Protein AF-A0A938EYF3-F1 (afdb_monomer_lite)

Sequence (331 aa):
MNNIKTIDIKGLEHSEKEQIIFPAIENLKTGDILKISVEFNPVPLTYLLKAKEEFEISYEKEGPPEWILTVKKIKNKEDNKENLKQFLTEFKSGEVSTETKEKTKKIFETLDANSLGMIEQELIREGISHEDIKKSLCDIHLEALKDSLVSKRIEVQAPHPINTFMEEHIVILDSLKRLKSILEKLKDKKNFESLDQDIEELKDIAHHLVEAESHHQREEEALFTRLEGHNITEPIAVMKSDHIDFRSRKQELYKLIHNWQNIEFENFKRKVLEIGGYLVKELENHIFKEDNILYQIALQVLDEKEWEEVKKDCDKIGYCCFTPVDQKTRV

Radius of gyration: 28.18 Å; chains: 1; bounding box: 49×52×94 Å

Foldseek 3Di:
DAAEAEDECEPHDPVVCCVPPPVVLVPHDARHKYKYKYQDDCVVVVVVLVVQVQWDWDWPDDDNRITIIITHGHDDLVVLLVLVVVQLVCVVVVHGDPVSLVSNLVSLVPDDPVSVVVSLVVVVVVPDDPVSCLVRVVVSNLVSCLVVLVVPDDDDDPPFPLNQLVVLVVVLLVLLVLLVVLLVVLVPDDDPVVCPCVLVSLLVSLVQLLLCLLSVVLCLVQVLVVCVVVVVPVVSVVLVVLSVVSNVLSVVSNCLSVCVVVDDSVRSSVSSSVSSVCCSPSVVVSSSCCNRPVVRVSVVRDDPVSSVRSVVSSVVSDDGPDHGPVVVPPD

Structure (mmCIF, N/CA/C/O backbone):
data_AF-A0A938EYF3-F1
#
_entry.id   AF-A0A938EYF3-F1
#
loop_
_atom_site.group_PDB
_atom_site.id
_atom_site.type_symbol
_atom_site.label_atom_id
_atom_site.label_alt_id
_atom_site.label_comp_id
_atom_site.label_asym_id
_atom_site.label_entity_id
_atom_site.label_seq_id
_atom_site.pdbx_PDB_ins_code
_atom_site.Cartn_x
_atom_site.Cartn_y
_atom_site.Cartn_z
_atom_site.occupancy
_atom_site.B_iso_or_equiv
_atom_site.auth_seq_id
_atom_site.auth_comp_id
_atom_site.auth_asym_id
_atom_site.auth_atom_id
_atom_site.pdbx_PDB_model_num
ATOM 1 N N . MET A 1 1 ? 4.563 -2.398 34.864 1.00 43.41 1 MET A N 1
ATOM 2 C CA . MET A 1 1 ? 3.840 -2.737 36.108 1.00 43.41 1 MET A CA 1
ATOM 3 C C . MET A 1 1 ? 3.490 -1.423 36.775 1.00 43.41 1 MET A C 1
ATOM 5 O O . MET A 1 1 ? 4.414 -0.708 37.137 1.00 43.41 1 MET A O 1
ATOM 9 N N . ASN A 1 2 ? 2.208 -1.063 36.840 1.00 56.25 2 ASN A N 1
ATOM 10 C CA . ASN A 1 2 ? 1.781 0.189 37.472 1.00 56.25 2 ASN A CA 1
ATOM 11 C C . ASN A 1 2 ? 2.013 0.071 38.977 1.00 56.25 2 ASN A C 1
ATOM 13 O O . ASN A 1 2 ? 1.509 -0.870 39.595 1.00 56.25 2 ASN A O 1
ATOM 17 N N . ASN A 1 3 ? 2.806 0.973 39.551 1.00 79.94 3 ASN A N 1
ATOM 18 C CA . ASN A 1 3 ? 3.096 0.927 40.973 1.00 79.94 3 ASN A CA 1
ATOM 19 C C . ASN A 1 3 ? 1.928 1.566 41.732 1.00 79.94 3 ASN A C 1
ATOM 21 O O . ASN A 1 3 ? 1.552 2.704 41.451 1.00 79.94 3 ASN A O 1
ATOM 25 N N . ILE A 1 4 ? 1.334 0.826 42.669 1.00 85.69 4 ILE A N 1
ATOM 26 C CA . ILE A 1 4 ? 0.266 1.342 43.528 1.00 85.69 4 ILE A CA 1
ATOM 27 C C . ILE A 1 4 ? 0.893 1.668 44.875 1.00 85.69 4 ILE A C 1
ATOM 29 O O . ILE A 1 4 ? 1.337 0.775 45.596 1.00 85.69 4 ILE A O 1
ATOM 33 N N . LYS A 1 5 ? 0.921 2.952 45.215 1.00 90.62 5 LYS A N 1
ATOM 34 C CA . LYS A 1 5 ? 1.375 3.437 46.515 1.00 90.62 5 LYS A CA 1
ATOM 35 C C . LYS A 1 5 ? 0.167 3.913 47.307 1.00 90.62 5 LYS A C 1
ATOM 37 O O . LYS A 1 5 ? -0.670 4.633 46.776 1.00 90.62 5 LYS A O 1
ATOM 42 N N . THR A 1 6 ? 0.099 3.552 48.580 1.00 90.62 6 THR A N 1
ATOM 43 C CA . THR A 1 6 ? -0.945 4.035 49.489 1.00 90.62 6 THR A CA 1
ATOM 44 C C . THR A 1 6 ? -0.299 4.861 50.587 1.00 90.62 6 THR A C 1
ATOM 46 O O . THR A 1 6 ? 0.691 4.431 51.177 1.00 90.62 6 THR A O 1
ATOM 49 N N . ILE A 1 7 ? -0.851 6.041 50.853 1.00 91.56 7 ILE A N 1
ATOM 50 C CA . ILE A 1 7 ? -0.495 6.880 51.994 1.00 91.56 7 ILE A CA 1
ATOM 51 C C . ILE A 1 7 ? -1.737 7.092 52.858 1.00 91.56 7 ILE A C 1
ATOM 53 O O . ILE A 1 7 ? -2.817 7.393 52.349 1.00 91.56 7 ILE A O 1
ATOM 57 N N . ASP A 1 8 ? -1.579 6.908 54.165 1.00 90.56 8 ASP A N 1
ATOM 58 C CA . ASP A 1 8 ? -2.601 7.226 55.157 1.00 90.56 8 ASP A CA 1
ATOM 59 C C . ASP A 1 8 ? -2.118 8.409 55.988 1.00 90.56 8 ASP A C 1
ATOM 61 O O . ASP A 1 8 ? -1.032 8.365 56.562 1.00 90.56 8 ASP A O 1
ATOM 65 N N . ILE A 1 9 ? -2.901 9.482 55.988 1.00 88.31 9 ILE A N 1
ATOM 66 C CA . ILE A 1 9 ? -2.543 10.754 56.624 1.00 88.31 9 ILE A CA 1
ATOM 67 C C . ILE A 1 9 ? -3.614 11.223 57.618 1.00 88.31 9 ILE A C 1
ATOM 69 O O . ILE A 1 9 ? -3.675 12.404 57.972 1.00 88.31 9 ILE A O 1
ATOM 73 N N . LYS A 1 10 ? -4.490 10.310 58.054 1.00 87.50 10 LYS A N 1
ATOM 74 C CA . LYS A 1 10 ? -5.461 10.560 59.127 1.00 87.50 10 LYS A CA 1
ATOM 75 C C . LYS A 1 10 ? -4.736 10.890 60.438 1.00 87.50 10 LYS A C 1
ATOM 77 O O . LYS A 1 10 ? -3.714 10.286 60.751 1.00 87.50 10 LYS A O 1
ATOM 82 N N . GLY A 1 11 ? -5.253 11.855 61.196 1.00 83.12 11 GLY A N 1
ATOM 83 C CA . GLY A 1 11 ? -4.703 12.283 62.484 1.00 83.12 11 GLY A CA 1
ATOM 84 C C . GLY A 1 11 ? -3.446 13.159 62.423 1.00 83.12 11 GLY A C 1
ATOM 85 O O . GLY A 1 11 ? -2.967 13.564 63.476 1.00 83.12 11 GLY A O 1
ATOM 86 N N . LEU A 1 12 ? -2.914 13.460 61.232 1.00 87.12 12 LEU A N 1
ATOM 87 C CA . LEU A 1 12 ? -1.744 14.335 61.067 1.00 87.12 12 LEU A CA 1
ATOM 88 C C . LEU A 1 12 ? -2.126 15.823 61.040 1.00 87.12 12 LEU A C 1
ATOM 90 O O . LEU A 1 12 ? -3.220 16.190 60.589 1.00 87.12 12 LEU A O 1
ATOM 94 N N . GLU A 1 13 ? -1.203 16.694 61.444 1.00 83.00 13 GLU A N 1
ATOM 95 C CA . GLU A 1 13 ? -1.367 18.142 61.304 1.00 83.00 13 GLU A CA 1
ATOM 96 C C . GLU A 1 13 ? -1.294 18.573 59.831 1.00 83.00 13 GLU A C 1
ATOM 98 O O . GLU A 1 13 ? -0.738 17.884 58.971 1.00 83.00 13 GLU A O 1
ATOM 103 N N . HIS A 1 14 ? -1.859 19.738 59.507 1.00 73.31 14 HIS A N 1
ATOM 104 C CA . HIS A 1 14 ? -1.953 20.203 58.117 1.00 73.31 14 HIS A CA 1
ATOM 105 C C . HIS A 1 14 ? -0.584 20.297 57.416 1.00 73.31 14 HIS A C 1
ATOM 107 O O . HIS A 1 14 ? -0.437 19.815 56.295 1.00 73.31 14 HIS A O 1
ATOM 113 N N . SER A 1 15 ? 0.436 20.828 58.095 1.00 75.06 15 SER A N 1
ATOM 114 C CA . SER A 1 15 ? 1.795 20.937 57.547 1.00 75.06 15 SER A CA 1
ATOM 115 C C . SER A 1 15 ? 2.457 19.578 57.299 1.00 75.06 15 SER A C 1
ATOM 117 O O . SER A 1 15 ? 3.229 19.429 56.357 1.00 75.06 15 SER A O 1
ATOM 119 N N . GLU A 1 16 ? 2.156 18.576 58.126 1.00 82.75 16 GLU A N 1
ATOM 120 C CA . GLU A 1 16 ? 2.688 17.216 57.973 1.00 82.75 16 GLU A CA 1
ATOM 121 C C . GLU A 1 16 ? 2.021 16.505 56.791 1.00 82.75 16 GLU A C 1
ATOM 123 O O . GLU A 1 16 ? 2.682 15.812 56.018 1.00 82.75 16 GLU A O 1
ATOM 128 N N . LYS A 1 17 ? 0.715 16.739 56.599 1.00 81.62 17 LYS A N 1
ATOM 129 C CA . LYS A 1 17 ? -0.048 16.238 55.448 1.00 81.62 17 LYS A CA 1
ATOM 130 C C . LYS A 1 17 ? 0.569 16.725 54.134 1.00 81.62 17 LYS A C 1
ATOM 132 O O . LYS A 1 17 ? 0.818 15.912 53.247 1.00 81.62 17 LYS A O 1
ATOM 137 N N . GLU A 1 18 ? 0.878 18.015 54.011 1.00 77.88 18 GLU A N 1
ATOM 138 C CA . GLU A 1 18 ? 1.488 18.580 52.796 1.00 77.88 18 GLU A CA 1
ATOM 139 C C . GLU A 1 18 ? 2.875 17.995 52.494 1.00 77.88 18 GLU A C 1
ATOM 141 O O . GLU A 1 18 ? 3.151 17.621 51.351 1.00 77.88 18 GLU A O 1
ATOM 146 N N . GLN A 1 19 ? 3.718 17.841 53.522 1.00 84.50 19 GLN A N 1
ATOM 147 C CA . GLN A 1 19 ? 5.065 17.266 53.399 1.00 84.50 19 GLN A CA 1
ATOM 148 C C . GLN A 1 19 ? 5.063 15.795 52.962 1.00 84.50 19 GLN A C 1
ATOM 150 O O . GLN A 1 19 ? 6.074 15.300 52.469 1.00 84.50 19 GLN A O 1
ATOM 155 N N . ILE A 1 20 ? 3.940 15.093 53.120 1.00 87.69 20 ILE A N 1
ATOM 156 C CA . ILE A 1 20 ? 3.783 13.705 52.678 1.00 87.69 20 ILE A CA 1
ATOM 157 C C . ILE A 1 20 ? 3.114 13.647 51.302 1.00 87.69 20 ILE A C 1
ATOM 159 O O . ILE A 1 20 ? 3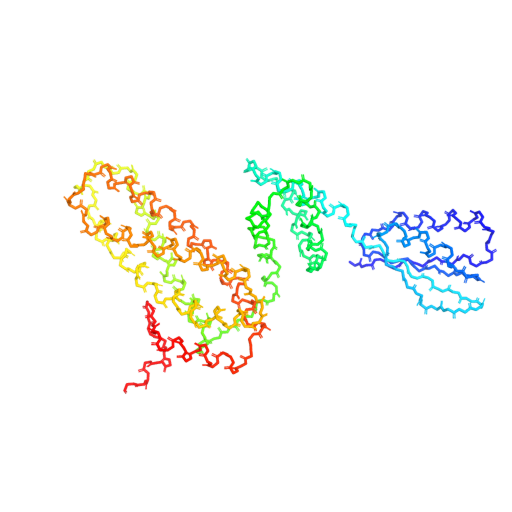.583 12.922 50.422 1.00 87.69 20 ILE A O 1
ATOM 163 N N . ILE A 1 21 ? 2.027 14.400 51.100 1.00 84.94 21 ILE A N 1
ATOM 164 C CA . ILE A 1 21 ? 1.212 14.343 49.879 1.00 84.94 21 ILE A CA 1
ATOM 165 C C . ILE A 1 21 ? 1.999 14.837 48.665 1.00 84.94 21 ILE A C 1
ATOM 167 O O . ILE A 1 21 ? 2.088 14.115 47.672 1.00 84.94 21 ILE A O 1
ATOM 171 N N . PHE A 1 22 ? 2.571 16.044 48.716 1.00 86.44 22 PHE A N 1
ATOM 172 C CA . PHE A 1 22 ? 3.161 16.656 47.522 1.00 86.44 22 PHE A CA 1
ATOM 173 C C . PHE A 1 22 ? 4.390 15.900 47.015 1.00 86.44 22 PHE A C 1
ATOM 175 O O . PHE A 1 22 ? 4.394 15.540 45.836 1.00 86.44 22 PHE A O 1
ATOM 182 N N . PRO A 1 23 ? 5.359 15.509 47.866 1.00 89.12 23 PRO A N 1
ATOM 183 C CA . PRO A 1 23 ? 6.474 14.692 47.403 1.00 89.12 23 PRO A CA 1
ATOM 184 C C . PRO A 1 23 ? 6.023 13.321 46.893 1.00 89.12 23 PRO A C 1
ATOM 186 O O . PRO A 1 23 ? 6.621 12.779 45.964 1.00 89.12 23 PRO A O 1
ATOM 189 N N . ALA A 1 24 ? 4.972 12.727 47.472 1.00 88.38 24 ALA A N 1
ATOM 190 C CA . ALA A 1 24 ? 4.440 11.459 46.978 1.00 88.38 24 ALA A CA 1
ATOM 191 C C . ALA A 1 24 ? 3.839 11.592 45.573 1.00 88.38 24 ALA A C 1
ATOM 193 O O . ALA A 1 24 ? 4.008 10.669 44.782 1.00 88.38 24 ALA A O 1
ATOM 194 N N . ILE A 1 25 ? 3.188 12.718 45.267 1.00 86.75 25 ILE A N 1
ATOM 195 C CA . ILE A 1 25 ? 2.619 13.029 43.949 1.00 86.75 25 ILE A CA 1
ATOM 196 C C . ILE A 1 25 ? 3.717 13.360 42.931 1.00 86.75 25 ILE A C 1
ATOM 198 O O . ILE A 1 25 ? 3.696 12.841 41.816 1.00 86.75 25 ILE A O 1
ATOM 202 N N . GLU A 1 26 ? 4.700 14.181 43.305 1.00 84.56 26 GLU A N 1
ATOM 203 C CA . GLU A 1 26 ? 5.807 14.585 42.424 1.00 84.56 26 GLU A CA 1
ATOM 204 C C . GLU A 1 26 ? 6.651 13.391 41.969 1.00 84.56 26 GLU A C 1
ATOM 206 O O . GLU A 1 26 ? 7.061 13.317 40.810 1.00 84.56 26 GLU A O 1
ATOM 211 N N . ASN A 1 27 ? 6.842 12.410 42.855 1.00 85.81 27 ASN A N 1
ATOM 212 C CA . ASN A 1 27 ? 7.606 11.198 42.567 1.00 85.81 27 ASN A CA 1
ATOM 213 C C . ASN A 1 27 ? 6.839 10.142 41.753 1.00 85.81 27 ASN A C 1
ATOM 215 O O . ASN A 1 27 ? 7.418 9.098 41.435 1.00 85.81 27 ASN A O 1
ATOM 219 N N . LEU A 1 28 ? 5.563 10.368 41.418 1.00 85.12 28 LEU A N 1
ATOM 220 C CA . LEU A 1 28 ? 4.825 9.453 40.549 1.00 85.12 28 LEU A CA 1
ATOM 221 C C . LEU A 1 28 ? 5.414 9.472 39.138 1.00 85.12 28 LEU A C 1
ATOM 223 O O . LEU A 1 28 ? 5.667 10.533 38.554 1.00 85.12 28 LEU A O 1
ATOM 227 N N . LYS A 1 29 ? 5.578 8.283 38.561 1.00 83.31 29 LYS A N 1
ATOM 228 C CA . LYS A 1 29 ? 5.838 8.094 37.132 1.00 83.31 29 LYS A CA 1
ATOM 229 C C . LYS A 1 29 ? 4.513 7.924 36.392 1.00 83.31 29 LYS A C 1
ATOM 231 O O . LYS A 1 29 ? 3.489 7.609 36.992 1.00 83.31 29 LYS A O 1
ATOM 236 N N . THR A 1 30 ? 4.511 8.139 35.080 1.00 80.50 30 THR A N 1
ATOM 237 C CA . THR A 1 30 ? 3.316 7.920 34.251 1.00 80.50 30 THR A CA 1
ATOM 238 C C . THR A 1 30 ? 2.782 6.498 34.437 1.00 80.50 30 THR A C 1
ATOM 240 O O . THR A 1 30 ? 3.528 5.531 34.291 1.00 80.50 30 THR A O 1
ATOM 243 N N . GLY A 1 31 ? 1.490 6.377 34.744 1.00 78.50 31 GLY A N 1
ATOM 244 C CA . GLY A 1 31 ? 0.828 5.107 35.040 1.00 78.50 31 GLY A CA 1
ATOM 245 C C . GLY A 1 31 ? 0.863 4.688 36.514 1.00 78.50 31 GLY A C 1
ATOM 246 O O . GLY A 1 31 ? 0.109 3.784 36.880 1.00 78.50 31 GLY A O 1
ATOM 247 N N . ASP A 1 32 ? 1.665 5.341 37.365 1.00 89.50 32 ASP A N 1
ATOM 248 C CA . ASP A 1 32 ? 1.636 5.104 38.810 1.00 89.50 32 ASP A CA 1
ATOM 249 C C . ASP A 1 32 ? 0.338 5.635 39.424 1.00 89.50 32 ASP A C 1
ATOM 251 O O . ASP A 1 32 ? -0.243 6.631 38.978 1.00 89.50 32 ASP A O 1
ATOM 255 N N . ILE A 1 33 ? -0.099 4.951 40.479 1.00 90.25 33 ILE A N 1
ATOM 256 C CA . ILE A 1 33 ? -1.322 5.258 41.209 1.00 90.25 33 ILE A CA 1
ATOM 257 C C . ILE A 1 33 ? -0.956 5.540 42.664 1.00 90.25 33 ILE A C 1
ATOM 259 O O . ILE A 1 33 ? -0.367 4.697 43.341 1.00 90.25 33 ILE A O 1
ATOM 263 N N . LEU A 1 34 ? -1.355 6.706 43.161 1.00 93.62 34 LEU A N 1
ATOM 264 C CA . LEU A 1 34 ? -1.290 7.070 44.568 1.00 93.62 34 LEU A CA 1
ATOM 265 C C . LEU A 1 34 ? -2.693 7.052 45.172 1.00 93.62 34 LEU A C 1
ATOM 267 O O . LEU A 1 34 ? -3.568 7.802 44.747 1.00 93.62 34 LEU A O 1
ATOM 271 N N . LYS A 1 35 ? -2.894 6.222 46.191 1.00 93.69 35 LYS A N 1
ATOM 272 C CA . LYS A 1 35 ? -4.091 6.224 47.031 1.00 93.69 35 LYS A CA 1
ATOM 273 C C . LYS A 1 35 ? -3.822 7.030 48.295 1.00 93.69 35 LYS A C 1
ATOM 275 O O . LYS A 1 35 ? -2.859 6.747 49.003 1.00 93.69 35 LYS A O 1
ATOM 280 N N . ILE A 1 36 ? -4.661 8.016 48.584 1.00 92.62 36 ILE A N 1
ATOM 281 C CA . ILE A 1 36 ? -4.532 8.914 49.734 1.00 92.62 36 ILE A CA 1
ATOM 282 C C . ILE A 1 36 ? -5.754 8.731 50.631 1.00 92.62 36 ILE A C 1
ATOM 284 O O . ILE A 1 36 ? -6.870 9.057 50.228 1.00 92.62 36 ILE A O 1
ATOM 288 N N . SER A 1 37 ? -5.537 8.215 51.839 1.00 91.75 37 SER A N 1
ATOM 289 C CA . SER A 1 37 ? -6.560 8.083 52.882 1.00 91.75 37 SER A CA 1
ATOM 290 C C . SER A 1 37 ? -6.572 9.328 53.772 1.00 91.75 37 SER A C 1
ATOM 292 O O . SER A 1 37 ? -5.541 9.696 54.340 1.00 91.75 37 SER A O 1
ATOM 294 N N . VAL A 1 38 ? -7.733 9.982 53.887 1.00 88.50 38 VAL A N 1
ATOM 295 C CA . VAL A 1 38 ? -7.932 11.204 54.686 1.00 88.50 38 VAL A CA 1
ATOM 296 C C . VAL A 1 38 ? -9.235 11.161 55.494 1.00 88.50 38 VAL A C 1
ATOM 298 O O . VAL A 1 38 ? -10.198 10.499 55.119 1.00 88.50 38 VAL A O 1
ATOM 301 N N . GLU A 1 39 ? -9.284 11.905 56.600 1.00 85.50 39 GLU A N 1
ATOM 302 C CA . GLU A 1 39 ? -10.455 12.021 57.499 1.00 85.50 39 GLU A CA 1
ATOM 303 C C . GLU A 1 39 ? -11.311 13.275 57.235 1.00 85.50 39 GLU A C 1
ATOM 305 O O . GLU A 1 39 ? -12.234 13.588 57.980 1.00 85.50 39 GLU A O 1
ATOM 310 N N . PHE A 1 40 ? -10.991 14.032 56.186 1.00 77.75 40 PHE A N 1
ATOM 311 C CA . PHE A 1 40 ? -11.674 15.268 55.812 1.00 77.75 40 PHE A CA 1
ATOM 312 C C . PHE A 1 40 ? -11.883 15.313 54.302 1.00 77.75 40 PHE A C 1
ATOM 314 O O . PHE A 1 40 ? -11.203 14.626 53.550 1.00 77.75 40 PHE A O 1
ATOM 321 N N . ASN A 1 41 ? -12.818 16.138 53.842 1.00 78.12 41 ASN A N 1
ATOM 322 C CA . ASN A 1 41 ? -13.144 16.231 52.425 1.00 78.12 41 ASN A CA 1
ATOM 323 C C . ASN A 1 41 ? -11.937 16.755 51.597 1.00 78.12 41 ASN A C 1
ATOM 325 O O . ASN A 1 41 ? -11.548 17.913 51.778 1.00 78.12 41 ASN A O 1
ATOM 329 N N . PRO A 1 42 ? -11.364 15.968 50.660 1.00 81.94 42 PRO A N 1
ATOM 330 C CA . PRO A 1 42 ? -10.175 16.352 49.893 1.00 81.94 42 PRO A CA 1
ATOM 331 C C . PRO A 1 42 ? -10.504 17.175 48.633 1.00 81.94 42 PRO A C 1
ATOM 333 O O . PRO A 1 42 ? -9.685 17.262 47.715 1.00 81.94 42 PRO A O 1
ATOM 336 N N . VAL A 1 43 ? -11.697 17.774 48.545 1.00 78.25 43 VAL A N 1
ATOM 337 C CA . VAL A 1 43 ? -12.118 18.621 47.416 1.00 78.25 43 VAL A CA 1
ATOM 338 C C . VAL A 1 43 ? -11.079 19.696 47.043 1.00 78.25 43 VAL A C 1
ATOM 340 O O . VAL A 1 43 ? -10.757 19.785 45.858 1.00 78.25 43 VAL A O 1
ATOM 343 N N . PRO A 1 44 ? -10.480 20.462 47.979 1.00 76.19 44 PRO A N 1
ATOM 344 C CA . PRO A 1 44 ? -9.462 21.458 47.623 1.00 76.19 44 PRO A CA 1
ATOM 345 C C . PRO A 1 44 ? -8.234 20.857 46.921 1.00 76.19 44 PRO A C 1
ATOM 347 O O . PRO A 1 44 ? -7.798 21.365 45.889 1.00 76.19 44 PRO A O 1
ATOM 350 N N . LEU A 1 45 ? -7.727 19.726 47.426 1.00 79.00 45 LEU A N 1
ATOM 351 C CA . LEU A 1 45 ? -6.619 18.988 46.810 1.00 79.00 45 LEU A CA 1
ATOM 352 C C . LEU A 1 45 ? -7.010 18.456 45.422 1.00 79.00 45 LEU A C 1
ATOM 354 O O . LEU A 1 45 ? -6.219 18.506 44.486 1.00 79.00 45 LEU A O 1
ATOM 358 N N . THR A 1 46 ? -8.254 18.003 45.271 1.00 78.31 46 THR A N 1
ATOM 359 C CA . THR A 1 46 ? -8.789 17.506 43.996 1.00 78.31 46 THR A CA 1
ATOM 360 C C . THR A 1 46 ? -8.803 18.602 42.930 1.00 78.31 46 THR A C 1
ATOM 362 O O . THR A 1 46 ? -8.379 18.357 41.804 1.00 78.31 46 THR A O 1
ATOM 365 N N . TYR A 1 47 ? -9.246 19.817 43.270 1.00 70.69 47 TYR A N 1
ATOM 366 C CA . TYR A 1 47 ? -9.226 20.951 42.339 1.00 70.69 47 TYR A CA 1
ATOM 367 C C . TYR A 1 47 ? -7.804 21.353 41.942 1.00 70.69 47 TYR A C 1
ATOM 369 O O . TYR A 1 47 ? -7.539 21.541 40.756 1.00 70.69 47 TYR A O 1
ATOM 377 N N . LEU A 1 48 ? -6.889 21.431 42.913 1.00 75.19 48 LEU A N 1
ATOM 378 C CA . LEU A 1 48 ? -5.485 21.768 42.668 1.00 75.19 48 LEU A CA 1
ATOM 379 C C . LEU A 1 48 ? -4.827 20.785 41.690 1.00 75.19 48 LEU A C 1
ATOM 381 O O . LEU A 1 48 ? -4.123 21.193 40.773 1.00 75.19 48 LEU A O 1
ATOM 385 N N . LEU A 1 49 ? -5.071 19.488 41.874 1.00 79.44 49 LEU A N 1
ATOM 386 C CA . LEU A 1 49 ? -4.491 18.453 41.025 1.00 79.44 49 LEU A CA 1
ATOM 387 C C . LEU A 1 49 ? -5.163 18.379 39.645 1.00 79.44 49 LEU A C 1
ATOM 389 O O . LEU A 1 49 ? -4.464 18.179 38.657 1.00 79.44 49 LEU A O 1
ATOM 393 N N . LYS A 1 50 ? -6.482 18.607 39.545 1.00 75.56 50 LYS A N 1
ATOM 394 C CA . LYS A 1 50 ? -7.181 18.689 38.247 1.00 75.56 50 LYS A CA 1
ATOM 395 C C . LYS A 1 50 ? -6.675 19.842 37.381 1.00 75.56 50 LYS A C 1
ATOM 397 O O . LYS A 1 50 ? -6.604 19.687 36.169 1.00 75.56 50 LYS A O 1
ATOM 402 N N . ALA A 1 51 ? -6.296 20.966 37.990 1.00 69.44 51 ALA A N 1
ATOM 403 C CA . ALA A 1 51 ? -5.768 22.126 37.271 1.00 69.44 51 ALA A CA 1
ATOM 404 C C . ALA A 1 51 ? -4.413 21.870 36.588 1.00 69.44 51 ALA A C 1
ATOM 406 O O . ALA A 1 51 ? -4.033 22.629 35.704 1.00 69.44 51 ALA A O 1
ATOM 407 N N . LYS A 1 52 ? -3.683 20.823 36.990 1.00 74.81 52 LYS A N 1
ATOM 408 C CA . LYS A 1 52 ? -2.390 20.470 36.391 1.00 74.81 52 LYS A CA 1
ATOM 409 C C . LYS A 1 52 ? -2.506 19.626 35.119 1.00 74.81 52 LYS A C 1
ATOM 411 O O . LYS A 1 52 ? -1.482 19.346 34.515 1.00 74.81 52 LYS A O 1
ATOM 416 N N . GLU A 1 53 ? -3.706 19.159 34.758 1.00 73.75 53 GLU A N 1
ATOM 417 C CA . GLU A 1 53 ? -3.998 18.328 33.569 1.00 73.75 53 GLU A CA 1
ATOM 418 C C . GLU A 1 53 ? -3.140 17.050 33.385 1.00 73.75 53 GLU A C 1
ATOM 420 O O . GLU A 1 53 ? -3.280 16.334 32.398 1.00 73.75 53 GLU A O 1
ATOM 425 N N . GLU A 1 54 ? -2.301 16.702 34.362 1.00 80.69 54 GLU A N 1
ATOM 426 C CA . GLU A 1 54 ? -1.390 15.550 34.349 1.00 80.69 54 GLU A CA 1
ATOM 427 C C . GLU A 1 54 ? -1.852 14.410 35.280 1.00 80.69 54 GLU A C 1
ATOM 429 O O . GLU A 1 54 ? -1.180 13.382 35.402 1.00 80.69 54 GLU A O 1
ATOM 434 N N . PHE A 1 55 ? -3.009 14.563 35.937 1.00 84.56 55 PHE A N 1
ATOM 435 C CA . PHE A 1 55 ? -3.562 13.577 36.868 1.00 84.56 55 PHE A CA 1
ATOM 436 C C . PHE A 1 55 ? -5.019 13.225 36.560 1.00 84.56 55 PHE A C 1
ATOM 438 O O . PHE A 1 55 ? -5.884 14.092 36.448 1.00 84.56 55 PHE A O 1
ATOM 445 N N . GLU A 1 56 ? -5.308 11.928 36.518 1.00 85.94 56 GLU A N 1
ATOM 446 C CA . GLU A 1 56 ? -6.663 11.387 36.591 1.00 85.94 56 GLU A CA 1
ATOM 447 C C . GLU A 1 56 ? -7.013 11.163 38.069 1.00 85.94 56 GLU A C 1
ATOM 449 O O . GLU A 1 56 ? -6.255 10.521 38.801 1.00 85.94 56 GLU A O 1
ATOM 454 N N . ILE A 1 57 ? -8.138 11.725 38.523 1.00 88.00 57 ILE A N 1
ATOM 455 C CA . ILE A 1 57 ? -8.530 11.705 39.937 1.00 88.00 57 ILE A CA 1
ATOM 456 C C . ILE A 1 57 ? -9.903 11.075 40.100 1.00 88.00 57 ILE A C 1
ATOM 458 O O . ILE A 1 57 ? -10.877 11.540 39.505 1.00 88.00 57 ILE A O 1
ATOM 462 N N . SER A 1 58 ? -9.985 10.073 40.967 1.00 90.31 58 SER A N 1
ATOM 463 C CA . SER A 1 58 ? -11.234 9.410 41.330 1.00 90.31 58 SER A CA 1
ATOM 464 C C . SER A 1 58 ? -11.327 9.182 42.835 1.00 90.31 58 SER A C 1
ATOM 466 O O . SER A 1 58 ? -10.323 9.172 43.550 1.00 90.31 58 SER A O 1
ATOM 468 N N . TYR A 1 59 ? -12.546 8.974 43.321 1.00 87.44 59 TYR A N 1
ATOM 469 C CA . TYR A 1 59 ? -12.801 8.574 44.699 1.00 87.44 59 TYR A CA 1
ATOM 470 C C . TYR A 1 59 ? -13.047 7.070 44.744 1.00 87.44 59 TYR A C 1
ATOM 472 O O . TYR A 1 59 ? -13.917 6.554 44.051 1.00 87.44 59 TYR A O 1
ATOM 480 N N . GLU A 1 60 ? -12.261 6.360 45.546 1.00 88.06 60 GLU A N 1
ATOM 481 C CA . GLU A 1 60 ? -12.505 4.943 45.840 1.00 88.06 60 GLU A CA 1
ATOM 482 C C . GLU A 1 60 ? -13.489 4.791 47.004 1.00 88.06 60 GLU A C 1
ATOM 484 O O . GLU A 1 60 ? -14.257 3.833 47.065 1.00 88.06 60 GLU A O 1
ATOM 489 N N . LYS A 1 61 ? -13.490 5.763 47.920 1.00 87.44 61 LYS A N 1
ATOM 490 C CA . LYS A 1 61 ? -14.426 5.839 49.037 1.00 87.44 61 LYS A CA 1
ATOM 491 C C . LYS A 1 61 ? -14.730 7.293 49.366 1.00 87.44 61 LYS A C 1
ATOM 493 O O . LYS A 1 61 ? -13.813 8.110 49.459 1.00 87.44 61 LYS A O 1
ATOM 498 N N . GLU A 1 62 ? -16.008 7.579 49.578 1.00 87.88 62 GLU A N 1
ATOM 499 C CA . GLU A 1 62 ? -16.520 8.892 49.964 1.00 87.88 62 GLU A CA 1
ATOM 500 C C . GLU A 1 62 ? -17.291 8.760 51.276 1.00 87.88 62 GLU A C 1
ATOM 502 O O . GLU A 1 62 ? -18.209 7.942 51.386 1.00 87.88 62 GLU A O 1
ATOM 507 N N . GLY A 1 63 ? -16.938 9.548 52.291 1.00 79.06 63 GLY A N 1
ATOM 508 C CA . GLY A 1 63 ? -17.719 9.566 53.519 1.00 79.06 63 GLY A CA 1
ATOM 509 C C . GLY A 1 63 ? -17.054 10.291 54.687 1.00 79.06 63 GLY A C 1
ATOM 510 O O . GLY A 1 63 ? -15.831 10.348 54.770 1.00 79.06 63 GLY A O 1
ATOM 511 N N . PRO A 1 64 ? -17.846 10.799 55.650 1.00 68.38 64 PRO A N 1
ATOM 512 C CA . PRO A 1 64 ? -17.333 11.551 56.795 1.00 68.38 64 PRO A CA 1
ATOM 513 C C . PRO A 1 64 ? -16.234 10.856 57.618 1.00 68.38 64 PRO A C 1
ATOM 515 O O . PRO A 1 64 ? -15.348 11.569 58.076 1.00 68.38 64 PRO A O 1
ATOM 518 N N . PRO A 1 65 ? -16.247 9.519 57.831 1.00 78.69 65 PRO A N 1
ATOM 519 C CA . PRO A 1 65 ? -15.196 8.874 58.615 1.00 78.69 65 PRO A CA 1
ATOM 520 C C . PRO A 1 65 ? -13.912 8.620 57.815 1.00 78.69 65 PRO A C 1
ATOM 522 O O . PRO A 1 65 ? -12.864 8.405 58.418 1.00 78.69 65 PRO A O 1
ATOM 525 N N . GLU A 1 66 ? -13.985 8.578 56.481 1.00 85.38 66 GLU A N 1
ATOM 526 C CA . GLU A 1 66 ? -12.851 8.233 55.626 1.00 85.38 66 GLU A CA 1
ATOM 527 C C . GLU A 1 66 ? -13.137 8.550 54.157 1.00 85.38 66 GLU A C 1
ATOM 529 O O . GLU A 1 66 ? -14.139 8.103 53.592 1.00 85.38 66 GLU A O 1
ATOM 534 N N . TRP A 1 67 ? -12.187 9.232 53.527 1.00 89.25 67 TRP A N 1
ATOM 535 C CA . TRP A 1 67 ? -12.111 9.411 52.085 1.00 89.25 67 TRP A CA 1
ATOM 536 C C . TRP A 1 67 ? -10.865 8.715 51.554 1.00 89.25 67 TRP A C 1
ATOM 538 O O . TRP A 1 67 ? -9.793 8.828 52.149 1.00 89.25 67 TRP A O 1
ATOM 548 N N . ILE A 1 68 ? -10.991 8.045 50.409 1.00 90.38 68 ILE A N 1
ATOM 549 C CA . ILE A 1 68 ? -9.854 7.461 49.692 1.00 90.38 68 ILE A CA 1
ATOM 550 C C . ILE A 1 68 ? -9.801 8.089 48.304 1.00 90.38 68 ILE A C 1
ATOM 552 O O . ILE A 1 68 ? -10.618 7.779 47.433 1.00 90.38 68 ILE A O 1
ATOM 556 N N . LEU A 1 69 ? -8.841 8.992 48.116 1.00 91.38 69 LEU A N 1
ATOM 557 C CA . LEU A 1 69 ? -8.565 9.649 46.844 1.00 91.38 69 LEU A CA 1
ATOM 558 C C . LEU A 1 69 ? -7.578 8.803 46.043 1.00 91.38 69 LEU A C 1
ATOM 560 O O . LEU A 1 69 ? -6.506 8.471 46.540 1.00 91.38 69 LEU A O 1
ATOM 564 N N . THR A 1 70 ? -7.911 8.487 44.799 1.00 91.94 70 THR A N 1
ATOM 565 C CA . THR A 1 70 ? -6.993 7.853 43.853 1.00 91.94 70 THR A CA 1
ATOM 566 C C . THR A 1 70 ? -6.487 8.910 42.882 1.00 91.94 70 THR A C 1
ATOM 568 O O . THR A 1 70 ? -7.277 9.533 42.178 1.00 91.94 70 THR A O 1
ATOM 571 N N . VAL A 1 71 ? -5.172 9.112 42.852 1.00 90.62 71 VAL A N 1
ATOM 572 C CA . VAL A 1 71 ? -4.471 10.022 41.942 1.00 90.62 71 VAL A CA 1
ATOM 573 C C . VAL A 1 71 ? -3.599 9.178 41.027 1.00 90.62 71 VAL A C 1
ATOM 575 O O . VAL A 1 71 ? -2.648 8.542 41.477 1.00 90.62 71 VAL A O 1
ATOM 578 N N . LYS A 1 72 ? -3.917 9.158 39.738 1.00 88.94 72 LYS A N 1
ATOM 579 C CA . LYS A 1 72 ? -3.150 8.433 38.727 1.00 88.94 72 LYS A CA 1
ATOM 580 C C . LYS A 1 72 ? -2.447 9.433 37.826 1.00 88.94 72 LYS A C 1
ATOM 582 O O . LYS A 1 72 ? -3.102 10.280 37.225 1.00 88.94 72 LYS A O 1
ATOM 587 N N . LYS A 1 73 ? -1.121 9.338 37.713 1.00 85.00 73 LYS A N 1
ATOM 588 C CA . LYS A 1 73 ? -0.367 10.224 36.817 1.00 85.00 73 LYS A CA 1
ATOM 589 C C . LYS A 1 73 ? -0.578 9.790 35.372 1.00 85.00 73 LYS A C 1
ATOM 591 O O . LYS A 1 73 ? -0.240 8.662 35.000 1.00 85.00 73 LYS A O 1
ATOM 596 N N . ILE A 1 74 ? -1.146 10.679 34.570 1.00 80.00 74 ILE A N 1
ATOM 597 C CA . ILE A 1 74 ? -1.357 10.490 33.137 1.00 80.00 74 ILE A CA 1
ATOM 598 C C . ILE A 1 74 ? -0.231 11.164 32.351 1.00 80.00 74 ILE A C 1
ATOM 600 O O . ILE A 1 74 ? 0.573 11.926 32.886 1.00 80.00 74 ILE A O 1
ATOM 604 N N . LYS A 1 75 ? -0.091 10.782 31.085 1.00 67.94 75 LYS A N 1
ATOM 605 C CA . LYS A 1 75 ? 0.953 11.307 30.201 1.00 67.94 75 LYS A CA 1
ATOM 606 C C . LYS A 1 75 ? 0.564 12.741 29.813 1.00 67.94 75 LYS A C 1
ATOM 608 O O . LYS A 1 75 ? -0.554 12.942 29.344 1.00 67.94 75 LYS A O 1
ATOM 613 N N . ASN A 1 76 ? 1.446 13.710 30.056 1.00 65.88 76 ASN A N 1
ATOM 614 C CA . ASN A 1 76 ? 1.165 15.133 29.847 1.00 65.88 76 ASN A CA 1
ATOM 615 C C . ASN A 1 76 ? 0.931 15.444 28.351 1.00 65.88 76 ASN A C 1
ATOM 617 O O . ASN A 1 76 ? 1.672 14.966 27.488 1.00 65.88 76 ASN A O 1
ATOM 621 N N . LYS A 1 77 ? -0.097 16.244 28.039 1.00 60.25 77 LYS A N 1
ATOM 622 C CA . LYS A 1 77 ? -0.403 16.705 26.673 1.00 60.25 77 LYS A CA 1
ATOM 623 C C . LYS A 1 77 ? 0.675 17.642 26.124 1.00 60.25 77 LYS A C 1
ATOM 625 O O . LYS A 1 77 ? 0.987 17.570 24.938 1.00 60.25 77 LYS A O 1
ATOM 630 N N . GLU A 1 78 ? 1.267 18.466 26.984 1.00 65.81 78 GLU A N 1
ATOM 631 C CA . GLU A 1 78 ? 2.270 19.465 26.599 1.00 65.81 78 GLU A CA 1
ATOM 632 C C . GLU A 1 78 ? 3.595 18.801 26.182 1.00 65.81 78 GLU A C 1
ATOM 634 O O . GLU A 1 78 ? 4.161 19.135 25.141 1.00 65.81 78 GLU A O 1
ATOM 639 N N . ASP A 1 79 ? 4.003 17.741 26.891 1.00 68.75 79 ASP A N 1
ATOM 640 C CA . ASP A 1 79 ? 5.155 16.913 26.508 1.00 68.75 79 ASP A CA 1
ATOM 641 C C . ASP A 1 79 ? 4.928 16.196 25.168 1.00 68.75 79 ASP A C 1
ATOM 643 O O . ASP A 1 79 ? 5.838 16.103 24.343 1.00 68.75 79 ASP A O 1
ATOM 647 N N . ASN A 1 80 ? 3.723 15.670 24.917 1.00 70.38 80 ASN A N 1
ATOM 648 C CA . ASN A 1 80 ? 3.423 14.989 23.653 1.00 70.38 80 ASN A CA 1
ATOM 649 C C . ASN A 1 80 ? 3.493 15.959 22.465 1.00 70.38 80 ASN A C 1
ATOM 651 O O . ASN A 1 80 ? 4.027 15.604 21.414 1.00 70.38 80 ASN A O 1
ATOM 655 N N . LYS A 1 81 ? 2.994 17.185 22.644 1.00 74.25 81 LYS A N 1
ATOM 656 C CA . LYS A 1 81 ? 3.037 18.244 21.635 1.00 74.25 81 LYS A CA 1
ATOM 657 C C . LYS A 1 81 ? 4.465 18.666 21.299 1.00 74.25 81 LYS A C 1
ATOM 659 O O . LYS A 1 81 ? 4.804 18.710 20.119 1.00 74.25 81 LYS A O 1
ATOM 664 N N . GLU A 1 82 ? 5.302 18.943 22.298 1.00 80.19 82 GLU A N 1
ATOM 665 C CA . GLU A 1 82 ? 6.695 19.351 22.062 1.00 80.19 82 GLU A CA 1
ATOM 666 C C . GLU A 1 82 ? 7.504 18.241 21.380 1.00 80.19 82 GLU A C 1
ATOM 668 O O . GLU A 1 82 ? 8.236 18.500 20.426 1.00 80.19 82 GLU A O 1
ATOM 673 N N . ASN A 1 83 ? 7.296 16.980 21.771 1.00 76.88 83 ASN A N 1
ATOM 674 C CA . ASN A 1 83 ? 7.921 15.843 21.092 1.00 76.88 83 ASN A CA 1
ATOM 675 C C . ASN A 1 83 ? 7.450 15.703 19.630 1.00 76.88 83 ASN A C 1
ATOM 677 O O . ASN A 1 83 ? 8.272 15.484 18.741 1.00 76.88 83 ASN A O 1
ATOM 681 N N . LEU A 1 84 ? 6.147 15.864 19.359 1.00 74.69 84 LEU A N 1
ATOM 682 C CA . LEU A 1 84 ? 5.608 15.843 17.992 1.00 74.69 84 LEU A CA 1
ATOM 683 C C . LEU A 1 84 ? 6.145 17.011 17.156 1.00 74.69 84 LEU A C 1
ATOM 685 O O . LEU A 1 84 ? 6.481 16.836 15.989 1.00 74.69 84 LEU A O 1
ATOM 689 N N . LYS A 1 85 ? 6.296 18.193 17.750 1.00 79.69 85 LYS A N 1
ATOM 690 C CA . LYS A 1 85 ? 6.870 19.376 17.101 1.00 79.69 85 LYS A CA 1
ATOM 691 C C . LYS A 1 85 ? 8.353 19.200 16.774 1.00 79.69 85 LYS A C 1
ATOM 693 O O . LYS A 1 85 ? 8.778 19.531 15.663 1.00 79.69 85 LYS A O 1
ATOM 698 N N . GLN A 1 86 ? 9.127 18.650 17.709 1.00 82.06 86 GLN A N 1
ATOM 699 C CA . GLN A 1 86 ? 10.524 18.285 17.480 1.00 82.06 86 GLN A CA 1
ATOM 700 C C . GLN A 1 86 ? 10.626 17.292 16.318 1.00 82.06 86 GLN A C 1
ATOM 702 O O . GLN A 1 86 ? 11.391 17.519 15.381 1.00 82.06 86 GLN A O 1
ATOM 707 N N . PHE A 1 87 ? 9.792 16.252 16.326 1.00 77.12 87 PHE A N 1
ATOM 708 C CA . PHE A 1 87 ? 9.733 15.278 15.244 1.00 77.12 87 PHE A CA 1
ATOM 709 C C . PHE A 1 87 ? 9.415 15.918 13.887 1.00 77.12 87 PHE A C 1
ATOM 711 O O . PHE A 1 87 ? 10.148 15.700 12.928 1.00 77.12 87 PHE A O 1
ATOM 718 N N . LEU A 1 88 ? 8.370 16.744 13.800 1.00 73.56 88 LEU A N 1
ATOM 719 C CA . LEU A 1 88 ? 7.989 17.420 12.554 1.00 73.56 88 LEU A CA 1
ATOM 720 C C . LEU A 1 88 ? 9.109 18.320 12.015 1.00 73.56 88 LEU A C 1
ATOM 722 O O . LEU A 1 88 ? 9.281 18.444 10.802 1.00 73.56 88 LEU A O 1
ATOM 726 N N . THR A 1 89 ? 9.885 18.929 12.909 1.00 79.19 89 THR A N 1
ATOM 727 C CA . THR A 1 89 ? 11.037 19.759 12.543 1.00 79.19 89 THR A CA 1
ATOM 728 C C . THR A 1 89 ? 12.167 18.907 11.963 1.00 79.19 89 THR A C 1
ATOM 730 O O . THR A 1 89 ? 12.648 19.199 10.870 1.00 79.19 89 THR A O 1
ATOM 733 N N . GLU A 1 90 ? 12.543 17.827 12.651 1.00 77.44 90 GLU A N 1
ATOM 734 C CA . GLU A 1 90 ? 13.574 16.882 12.198 1.00 77.44 90 GLU A CA 1
ATOM 735 C C . GLU A 1 90 ? 13.179 16.155 10.899 1.00 77.44 90 GLU A C 1
ATOM 737 O O . GLU A 1 90 ? 14.010 15.891 10.027 1.00 77.44 90 GLU A O 1
ATOM 742 N N . PHE A 1 91 ? 11.888 15.857 10.733 1.00 68.75 91 PHE A N 1
ATOM 743 C CA . PHE A 1 91 ? 11.359 15.225 9.528 1.00 68.75 91 PHE A CA 1
ATOM 744 C C . PHE A 1 91 ? 11.481 16.150 8.316 1.00 68.75 91 PHE A C 1
ATOM 746 O O . PHE A 1 91 ? 11.916 15.719 7.249 1.00 68.75 91 PHE A O 1
ATOM 753 N N . LYS A 1 92 ? 11.178 17.445 8.485 1.00 69.25 92 LYS A N 1
ATOM 754 C CA . LYS A 1 92 ? 11.357 18.455 7.431 1.00 69.25 92 LYS A CA 1
ATOM 755 C C . LYS A 1 92 ? 12.816 18.640 7.022 1.00 69.25 92 LYS A C 1
ATOM 757 O O . LYS A 1 92 ? 13.074 18.916 5.853 1.00 69.25 92 LYS A O 1
ATOM 762 N N . SER A 1 93 ? 13.760 18.493 7.952 1.00 76.00 93 SER A N 1
ATOM 763 C CA . SER A 1 93 ? 15.193 18.543 7.640 1.00 76.00 93 SER A CA 1
ATOM 764 C C . SER A 1 93 ? 15.745 17.229 7.078 1.00 76.00 93 SER A C 1
ATOM 766 O O . SER A 1 93 ? 16.885 17.209 6.624 1.00 76.00 93 SER A O 1
ATOM 768 N N . GLY A 1 94 ? 14.958 16.146 7.073 1.00 67.56 94 GLY A N 1
ATOM 769 C CA . GLY A 1 94 ? 15.372 14.824 6.595 1.00 67.56 94 GLY A CA 1
ATOM 770 C C . GLY A 1 94 ? 16.296 14.061 7.553 1.00 67.56 94 GLY A C 1
ATOM 771 O O . GLY A 1 94 ? 16.775 12.985 7.204 1.00 67.56 94 GLY A O 1
ATOM 772 N N . GLU A 1 95 ? 16.526 14.584 8.759 1.00 73.44 95 GLU A N 1
ATOM 773 C CA . GLU A 1 95 ? 17.447 14.033 9.759 1.00 73.44 95 GLU A CA 1
ATOM 774 C C . GLU A 1 95 ? 16.700 13.770 11.070 1.00 73.44 95 GLU A C 1
ATOM 776 O O . GLU A 1 95 ? 16.831 14.508 12.043 1.00 73.44 95 GLU A O 1
ATOM 781 N N . VAL A 1 96 ? 15.893 12.705 11.092 1.00 75.94 96 VAL A N 1
ATOM 782 C CA . VAL A 1 96 ? 15.180 12.280 12.306 1.00 75.94 96 VAL A CA 1
ATOM 783 C C . VAL A 1 96 ? 16.083 11.422 13.176 1.00 75.94 96 VAL A C 1
ATOM 785 O O . VAL A 1 96 ? 16.548 10.362 12.746 1.00 75.94 96 VAL A O 1
ATOM 788 N N . SER A 1 97 ? 16.300 11.849 14.418 1.00 79.44 97 SER A N 1
ATOM 789 C CA . SER A 1 97 ? 17.105 11.090 15.367 1.00 79.44 97 SER A CA 1
ATOM 790 C C . SER A 1 97 ? 16.386 9.805 15.799 1.00 79.44 97 SER A C 1
ATOM 792 O O . SER A 1 97 ? 15.155 9.743 15.892 1.00 79.44 97 SER A O 1
ATOM 794 N N . THR A 1 98 ? 17.150 8.755 16.107 1.00 73.94 98 THR A N 1
ATOM 795 C CA . THR A 1 98 ? 16.593 7.490 16.619 1.00 73.94 98 THR A CA 1
ATOM 796 C C . THR A 1 98 ? 15.826 7.689 17.927 1.00 73.94 98 THR A C 1
ATOM 798 O O . THR A 1 98 ? 14.801 7.049 18.145 1.00 73.94 98 THR A O 1
ATOM 801 N N . GLU A 1 99 ? 16.281 8.611 18.777 1.00 77.38 99 GLU A N 1
ATOM 802 C CA . GLU A 1 99 ? 15.614 8.958 20.033 1.00 77.38 99 GLU A CA 1
ATOM 803 C C . GLU A 1 99 ? 14.254 9.630 19.787 1.00 77.38 99 GLU A C 1
ATOM 805 O O . GLU A 1 99 ? 13.251 9.246 20.394 1.00 77.38 99 GLU A O 1
ATOM 810 N N . THR A 1 100 ? 14.200 10.597 18.866 1.00 73.81 100 THR A N 1
ATOM 811 C CA . THR A 1 100 ? 12.965 11.297 18.486 1.00 73.81 100 THR A CA 1
ATOM 812 C C . THR A 1 100 ? 11.957 10.329 17.869 1.00 73.81 100 THR A C 1
ATOM 814 O O . THR A 1 100 ? 10.773 10.370 18.221 1.00 73.81 100 THR A O 1
ATOM 817 N N . LYS A 1 101 ? 12.412 9.387 17.027 1.00 67.19 101 LYS A N 1
ATOM 818 C CA . LYS A 1 101 ? 11.560 8.307 16.500 1.00 67.19 101 LYS A CA 1
ATOM 819 C C . LYS A 1 101 ? 10.955 7.449 17.612 1.00 67.19 101 LYS A C 1
ATOM 821 O O . LYS A 1 101 ? 9.741 7.250 17.629 1.00 67.19 101 LYS A O 1
ATOM 826 N N . GLU A 1 102 ? 11.760 6.965 18.562 1.00 72.62 102 GLU A N 1
ATOM 827 C CA . GLU A 1 102 ? 11.255 6.117 19.653 1.00 72.62 102 GLU A CA 1
ATOM 828 C C . GLU A 1 102 ? 10.258 6.842 20.565 1.00 72.62 102 GLU A C 1
ATOM 830 O O . GLU A 1 102 ? 9.250 6.257 20.977 1.00 72.62 102 GLU A O 1
ATOM 835 N N . LYS A 1 103 ? 10.516 8.116 20.886 1.00 72.44 103 LYS A N 1
ATOM 836 C CA . LYS A 1 103 ? 9.593 8.939 21.683 1.00 72.44 103 LYS A CA 1
ATOM 837 C C . LYS A 1 103 ? 8.262 9.119 20.962 1.00 72.44 103 LYS A C 1
ATOM 839 O O . LYS A 1 103 ? 7.215 8.869 21.555 1.00 72.44 103 LYS A O 1
ATOM 844 N N . THR A 1 104 ? 8.313 9.474 19.681 1.00 70.38 104 THR A N 1
ATOM 845 C CA . THR A 1 104 ? 7.125 9.691 18.844 1.00 70.38 104 THR A CA 1
ATOM 846 C C . THR A 1 104 ? 6.308 8.407 18.688 1.00 70.38 104 THR A C 1
ATOM 848 O O . THR A 1 104 ? 5.089 8.419 18.838 1.00 70.38 104 THR A O 1
ATOM 851 N N . LYS A 1 105 ? 6.970 7.259 18.518 1.00 67.12 105 LYS A N 1
ATOM 852 C CA . LYS A 1 105 ? 6.307 5.951 18.489 1.00 67.12 105 LYS A CA 1
ATOM 853 C C . LYS A 1 105 ? 5.542 5.645 19.778 1.00 67.12 105 LYS A C 1
ATOM 855 O O . LYS A 1 105 ? 4.358 5.321 19.734 1.00 67.12 105 LYS A O 1
ATOM 860 N N . LYS A 1 106 ? 6.180 5.827 20.938 1.00 69.00 106 LYS A N 1
ATOM 861 C CA . LYS A 1 106 ? 5.524 5.645 22.246 1.00 69.00 106 LYS A CA 1
ATOM 862 C C . LYS A 1 106 ? 4.359 6.604 22.464 1.00 69.00 106 LYS A C 1
ATOM 864 O O . LYS A 1 106 ? 3.511 6.336 23.311 1.00 69.00 106 LYS A O 1
ATOM 869 N N . ILE A 1 107 ? 4.357 7.762 21.809 1.00 68.00 107 ILE A N 1
ATOM 870 C CA . ILE A 1 107 ? 3.252 8.719 21.863 1.00 68.00 107 ILE A CA 1
ATOM 871 C C . ILE A 1 107 ? 2.053 8.139 21.104 1.00 68.00 107 ILE A C 1
ATOM 873 O O . ILE A 1 107 ? 0.983 8.006 21.703 1.00 68.00 107 ILE A O 1
ATOM 877 N N . PHE A 1 108 ? 2.262 7.668 19.872 1.00 64.19 108 PHE A N 1
ATOM 878 C CA . PHE A 1 108 ? 1.221 7.055 19.040 1.00 64.19 108 PHE A CA 1
ATOM 879 C C . PHE A 1 108 ? 0.642 5.750 19.590 1.00 64.19 108 PHE A C 1
ATOM 881 O O . PHE A 1 108 ? -0.545 5.500 19.427 1.00 64.19 108 PHE A O 1
ATOM 888 N N . GLU A 1 109 ? 1.424 4.954 20.319 1.00 60.41 109 GLU A N 1
ATOM 889 C CA . GLU A 1 109 ? 0.910 3.761 21.015 1.00 60.41 109 GLU A CA 1
ATOM 890 C C . GLU A 1 109 ? -0.077 4.090 22.153 1.00 60.41 109 GLU A C 1
ATOM 892 O O . GLU A 1 109 ? -0.791 3.208 22.626 1.00 60.41 109 GLU A O 1
ATOM 897 N N . THR A 1 110 ? -0.093 5.338 22.638 1.00 56.88 110 THR A N 1
ATOM 898 C CA . THR A 1 110 ? -0.816 5.728 23.863 1.00 56.88 110 THR A CA 1
ATOM 899 C C . THR A 1 110 ? -1.850 6.836 23.683 1.00 56.88 110 THR A C 1
ATOM 901 O O . THR A 1 110 ? -2.646 7.051 24.595 1.00 56.88 110 THR A O 1
ATOM 904 N N . LEU A 1 111 ? -1.829 7.556 22.560 1.00 60.00 111 LEU A N 1
ATOM 905 C CA . LEU A 1 111 ? -2.764 8.645 22.272 1.00 60.00 111 LEU A CA 1
ATOM 906 C C . LEU A 1 111 ? -4.068 8.108 21.678 1.00 60.00 111 LEU A C 1
ATOM 908 O O . LEU A 1 111 ? -4.055 7.312 20.744 1.00 60.00 111 LEU A O 1
ATOM 912 N N . ASP A 1 112 ? -5.198 8.594 22.188 1.00 48.94 112 ASP A N 1
ATOM 913 C CA . ASP A 1 112 ? -6.498 8.428 21.543 1.00 48.94 112 ASP A CA 1
ATOM 914 C C . ASP A 1 112 ? -6.705 9.466 20.420 1.00 48.94 112 ASP A C 1
ATOM 916 O O . ASP A 1 112 ? -6.048 10.511 20.380 1.00 48.94 112 ASP A O 1
ATOM 920 N N . ALA A 1 113 ? -7.656 9.193 19.523 1.00 44.19 113 ALA A N 1
ATOM 921 C CA . ALA A 1 113 ? -7.924 10.021 18.345 1.00 44.19 113 ALA A CA 1
ATOM 922 C C . ALA A 1 113 ? -8.311 11.477 18.679 1.00 44.19 113 ALA A C 1
ATOM 924 O O . ALA A 1 113 ? -7.931 12.390 17.947 1.00 44.19 113 ALA A O 1
ATOM 925 N N . ASN A 1 114 ? -9.017 11.723 19.793 1.00 45.62 114 ASN A N 1
ATOM 926 C CA . ASN A 1 114 ? -9.390 13.088 20.180 1.00 45.62 114 ASN A CA 1
ATOM 927 C C . ASN A 1 114 ? -8.169 13.870 20.663 1.00 45.62 114 ASN A C 1
ATOM 929 O O . ASN A 1 114 ? -7.980 15.026 20.282 1.00 45.62 114 ASN A O 1
ATOM 933 N N . SER A 1 115 ? -7.325 13.242 21.482 1.00 52.72 115 SER A N 1
ATOM 934 C CA . SER A 1 115 ? -6.088 13.861 21.961 1.00 52.72 115 SER A CA 1
ATOM 935 C C . SER A 1 115 ? -5.122 14.169 20.813 1.00 52.72 115 SER A C 1
ATOM 937 O O . SER A 1 115 ? -4.506 15.234 20.814 1.00 52.72 115 SER A O 1
ATOM 939 N N . LEU A 1 116 ? -5.034 13.291 19.808 1.00 62.78 116 LEU A N 1
ATOM 940 C CA . LEU A 1 116 ? -4.250 13.539 18.597 1.00 62.78 116 LEU A CA 1
ATOM 941 C C . LEU A 1 116 ? -4.782 14.748 17.812 1.00 62.78 116 LEU A C 1
ATOM 943 O O . LEU A 1 116 ? -4.021 15.675 17.543 1.00 62.78 116 LEU A O 1
ATOM 947 N N . GLY A 1 117 ? -6.088 14.792 17.532 1.00 52.38 117 GLY A N 1
ATOM 948 C CA . GLY A 1 117 ? -6.698 15.906 16.800 1.00 52.38 117 GLY A CA 1
ATOM 949 C C . GLY A 1 117 ? -6.527 17.259 17.502 1.00 52.38 117 GLY A C 1
ATOM 950 O O . GLY A 1 117 ? -6.319 18.278 16.847 1.00 52.38 117 GLY A O 1
ATOM 951 N N . MET A 1 118 ? -6.543 17.294 18.840 1.00 58.84 118 MET A N 1
ATOM 952 C CA . MET A 1 118 ? -6.246 18.519 19.596 1.00 58.84 118 MET A CA 1
ATOM 953 C C . MET A 1 118 ? -4.802 18.992 19.392 1.00 58.84 118 MET A C 1
ATOM 955 O O . MET A 1 118 ? -4.576 20.182 19.177 1.00 58.84 118 MET A O 1
ATOM 959 N N . ILE A 1 119 ? -3.836 18.070 19.431 1.00 66.50 119 ILE A N 1
ATOM 960 C CA . ILE A 1 119 ? -2.422 18.399 19.226 1.00 66.50 119 ILE A CA 1
ATOM 961 C C . ILE A 1 119 ? -2.196 18.896 17.794 1.00 66.50 119 ILE A C 1
ATOM 963 O O . ILE A 1 119 ? -1.537 19.916 17.601 1.00 66.50 119 ILE A O 1
ATOM 967 N N . GLU A 1 120 ? -2.789 18.245 16.792 1.00 65.44 120 GLU A N 1
ATOM 968 C CA . GLU A 1 120 ? -2.718 18.689 15.395 1.00 65.44 120 GLU A CA 1
ATOM 969 C C . GLU A 1 120 ? -3.269 20.107 15.213 1.00 65.44 120 GLU A C 1
ATOM 971 O O . GLU A 1 120 ? -2.629 20.945 14.579 1.00 65.44 120 GLU A O 1
ATOM 976 N N . GLN A 1 121 ? -4.420 20.416 15.817 1.00 59.78 121 GLN A N 1
ATOM 977 C CA . GLN A 1 121 ? -5.011 21.757 15.758 1.00 59.78 121 GLN A CA 1
ATOM 978 C C . GLN A 1 121 ? -4.110 22.826 16.381 1.00 59.78 121 GLN A C 1
ATOM 980 O O . GLN A 1 121 ? -4.032 23.948 15.875 1.00 59.78 121 GLN A O 1
ATOM 985 N N . GLU A 1 122 ? -3.411 22.505 17.465 1.00 68.00 122 GLU A N 1
ATOM 986 C CA . GLU A 1 122 ? -2.447 23.425 18.065 1.00 68.00 122 GLU A CA 1
ATOM 987 C C . GLU A 1 122 ? -1.197 23.615 17.206 1.00 68.00 122 GLU A C 1
ATOM 989 O O . GLU A 1 122 ? -0.751 24.747 17.029 1.00 68.00 122 GLU A O 1
ATOM 994 N N . LEU A 1 123 ? -0.669 22.543 16.611 1.00 74.25 123 LEU A N 1
ATOM 995 C CA . LEU A 1 123 ? 0.458 22.616 15.677 1.00 74.25 123 LEU A CA 1
ATOM 996 C C . LEU A 1 123 ? 0.113 23.478 14.449 1.00 74.25 123 LEU A C 1
ATOM 998 O O . LEU A 1 123 ? 0.939 24.277 14.002 1.00 74.25 123 LEU A O 1
ATOM 1002 N N . ILE A 1 124 ? -1.129 23.393 13.959 1.00 70.69 124 ILE A N 1
ATOM 1003 C CA . ILE A 1 124 ? -1.645 24.258 12.887 1.00 70.69 124 ILE A CA 1
ATOM 1004 C C . ILE A 1 124 ? -1.669 25.728 13.322 1.00 70.69 124 ILE A C 1
ATOM 1006 O O . ILE A 1 124 ? -1.230 26.601 12.571 1.00 70.69 124 ILE A O 1
ATOM 1010 N N . ARG A 1 125 ? -2.135 26.023 14.544 1.00 74.19 125 ARG A N 1
ATOM 1011 C CA . ARG A 1 125 ? -2.133 27.395 15.096 1.00 74.19 125 ARG A CA 1
ATOM 1012 C C . ARG A 1 125 ? -0.726 27.976 15.226 1.00 74.19 125 ARG A C 1
ATOM 1014 O O . ARG A 1 125 ? -0.566 29.189 15.128 1.00 74.19 125 ARG A O 1
ATOM 1021 N N . GLU A 1 126 ? 0.277 27.127 15.419 1.00 76.44 126 GLU A N 1
ATOM 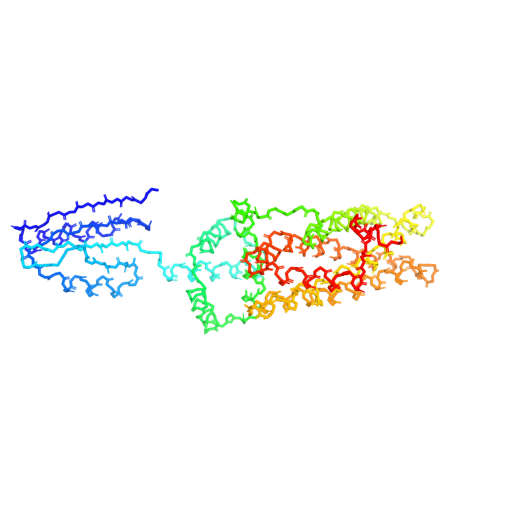1022 C CA . GLU A 1 126 ? 1.692 27.508 15.494 1.00 76.44 126 GLU A CA 1
ATOM 1023 C C . GLU A 1 126 ? 2.380 27.609 14.120 1.00 76.44 126 GLU A C 1
ATOM 1025 O O . GLU A 1 126 ? 3.573 27.901 14.045 1.00 76.44 126 GLU A O 1
ATOM 1030 N N . GLY A 1 127 ? 1.630 27.434 13.027 1.00 74.00 127 GLY A N 1
ATOM 1031 C CA . GLY A 1 127 ? 2.098 27.673 11.661 1.00 74.00 127 GLY A CA 1
ATOM 1032 C C . GLY A 1 127 ? 2.606 26.434 10.925 1.00 74.00 127 GLY A 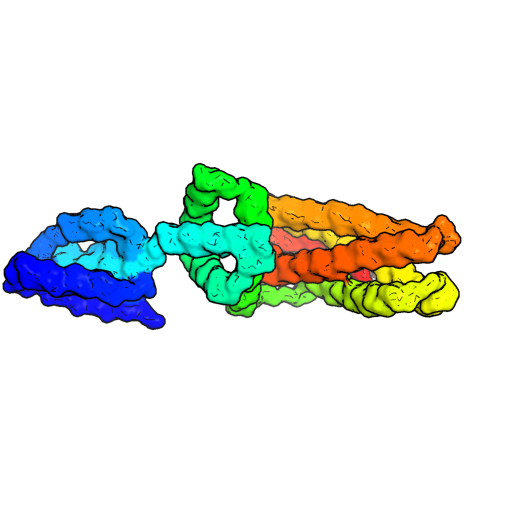C 1
ATOM 1033 O O . GLY A 1 127 ? 3.178 26.566 9.842 1.00 74.00 127 GLY A O 1
ATOM 1034 N N . ILE A 1 128 ? 2.403 25.232 11.469 1.00 75.31 128 ILE A N 1
ATOM 1035 C CA . ILE A 1 128 ? 2.685 23.988 10.747 1.00 75.31 128 ILE A CA 1
ATOM 1036 C C . ILE A 1 128 ? 1.522 23.717 9.788 1.00 75.31 128 ILE A C 1
ATOM 1038 O O . ILE A 1 128 ? 0.361 23.713 10.190 1.00 75.31 128 ILE A O 1
ATOM 1042 N N . SER A 1 129 ? 1.814 23.514 8.501 1.00 76.44 129 SER A N 1
ATOM 1043 C CA . SER A 1 129 ? 0.755 23.292 7.517 1.00 76.44 129 SER A CA 1
ATOM 1044 C C . SER A 1 129 ? 0.063 21.944 7.734 1.00 76.44 129 SER A C 1
ATOM 1046 O O . SER A 1 129 ? 0.673 20.969 8.178 1.00 76.44 129 SER A O 1
ATOM 1048 N N . HIS A 1 130 ? -1.218 21.879 7.373 1.00 70.00 130 HIS A N 1
ATOM 1049 C CA . HIS A 1 130 ? -1.982 20.635 7.428 1.00 70.00 130 HIS A CA 1
ATOM 1050 C C . HIS A 1 130 ? -1.360 19.538 6.540 1.00 70.00 130 HIS A C 1
ATOM 1052 O O . HIS A 1 130 ? -1.331 18.376 6.933 1.00 70.00 130 HIS A O 1
ATOM 1058 N N . GLU A 1 131 ? -0.786 19.903 5.387 1.00 67.25 131 GLU A N 1
ATOM 1059 C CA . GLU A 1 131 ? -0.067 18.966 4.511 1.00 67.25 131 GLU A CA 1
ATOM 1060 C C . GLU A 1 131 ? 1.198 18.396 5.162 1.00 67.25 131 GLU A C 1
ATOM 1062 O O . GLU A 1 131 ? 1.454 17.197 5.052 1.00 67.25 131 GLU A O 1
ATOM 1067 N N . ASP A 1 132 ? 1.968 19.220 5.878 1.00 68.19 132 ASP A N 1
ATOM 1068 C CA . ASP A 1 132 ? 3.181 18.767 6.564 1.00 68.19 132 ASP A CA 1
ATOM 1069 C C . ASP A 1 132 ? 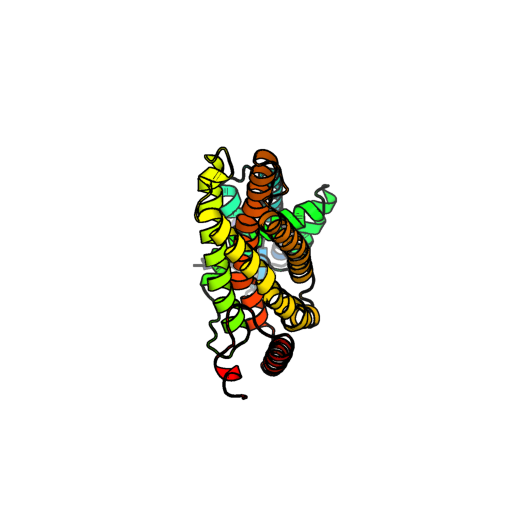2.859 17.777 7.681 1.00 68.19 132 ASP A C 1
ATOM 1071 O O . ASP A 1 132 ? 3.537 16.758 7.817 1.00 68.19 132 ASP A O 1
ATOM 1075 N N . ILE A 1 133 ? 1.818 18.063 8.468 1.00 66.19 133 ILE A N 1
ATOM 1076 C CA . ILE A 1 133 ? 1.322 17.160 9.512 1.00 66.19 133 ILE A CA 1
ATOM 1077 C C . ILE A 1 133 ? 0.883 15.850 8.863 1.00 66.19 133 ILE A C 1
ATOM 1079 O O . ILE A 1 133 ? 1.364 14.787 9.245 1.00 66.19 133 ILE A O 1
ATOM 1083 N N . LYS A 1 134 ? 0.053 15.919 7.818 1.00 62.72 134 LYS A N 1
ATOM 1084 C CA . LYS A 1 134 ? -0.472 14.739 7.129 1.00 62.72 134 LYS A CA 1
ATOM 1085 C C . LYS A 1 134 ? 0.637 13.856 6.556 1.00 62.72 134 LYS A C 1
ATOM 1087 O O . LYS A 1 134 ? 0.611 12.647 6.764 1.00 62.72 134 LYS A O 1
ATOM 1092 N N . LYS A 1 135 ? 1.635 14.443 5.890 1.00 65.25 135 LYS A N 1
ATOM 1093 C CA . LYS A 1 135 ? 2.762 13.713 5.291 1.00 65.25 135 LYS A CA 1
ATOM 1094 C C . LYS A 1 135 ? 3.667 13.078 6.350 1.00 65.25 135 LYS A C 1
ATOM 1096 O O . LYS A 1 135 ? 3.981 11.896 6.267 1.00 65.25 135 LYS A O 1
ATOM 1101 N N . SER A 1 136 ? 4.045 13.850 7.367 1.00 62.69 136 SER A N 1
ATOM 1102 C CA . SER A 1 136 ? 5.027 13.426 8.373 1.00 62.69 136 SER A CA 1
ATOM 1103 C C . SER A 1 136 ? 4.435 12.469 9.407 1.00 62.69 136 SER A C 1
ATOM 1105 O O . SER A 1 136 ? 5.084 11.505 9.816 1.00 62.69 136 SER A O 1
ATOM 1107 N N . LEU A 1 137 ? 3.196 12.730 9.842 1.00 59.94 137 LEU A N 1
ATOM 1108 C CA . LEU A 1 137 ? 2.514 11.886 10.814 1.00 59.94 137 LEU A CA 1
ATOM 1109 C C . LEU A 1 137 ? 1.982 10.608 10.166 1.00 59.94 137 LEU A C 1
ATOM 1111 O O . LEU A 1 137 ? 2.001 9.591 10.842 1.00 59.94 137 LEU A O 1
ATOM 1115 N N . CYS A 1 138 ? 1.573 10.588 8.887 1.00 55.66 138 CYS A N 1
ATOM 1116 C CA . CYS A 1 138 ? 1.244 9.319 8.221 1.00 55.66 138 CYS A CA 1
ATOM 1117 C C . CYS A 1 138 ? 2.446 8.371 8.232 1.00 55.66 138 CYS A C 1
ATOM 1119 O O . CYS A 1 138 ? 2.321 7.254 8.721 1.00 55.66 138 CYS A O 1
ATOM 1121 N N . ASP A 1 139 ? 3.618 8.809 7.766 1.00 54.44 139 ASP A N 1
ATOM 1122 C CA . ASP A 1 139 ? 4.778 7.920 7.625 1.00 54.44 139 ASP A CA 1
ATOM 1123 C C . ASP A 1 139 ? 5.273 7.349 8.969 1.00 54.44 139 ASP A C 1
ATOM 1125 O O . ASP A 1 139 ? 5.580 6.157 9.039 1.00 54.44 139 ASP A O 1
ATOM 1129 N N . ILE A 1 140 ? 5.260 8.130 10.062 1.00 52.50 140 ILE A N 1
ATOM 1130 C CA . ILE A 1 140 ? 5.576 7.591 11.396 1.00 52.50 140 ILE A CA 1
ATOM 1131 C C . ILE A 1 140 ? 4.411 6.882 12.068 1.00 52.50 140 ILE A C 1
ATOM 1133 O O . ILE A 1 140 ? 4.694 5.917 12.762 1.00 52.50 140 ILE A O 1
ATOM 1137 N N . HIS A 1 141 ? 3.140 7.258 11.892 1.00 52.62 141 HIS A N 1
ATOM 1138 C CA . HIS A 1 141 ? 2.049 6.391 12.351 1.00 52.62 141 HIS A CA 1
ATOM 1139 C C . HIS A 1 141 ? 2.274 4.988 11.790 1.00 52.62 141 HIS A C 1
ATOM 1141 O O . HIS A 1 141 ? 2.234 4.024 12.539 1.00 52.62 141 HIS A O 1
ATOM 1147 N N . LEU A 1 142 ? 2.640 4.877 10.513 1.00 50.44 142 LEU A N 1
ATOM 1148 C CA . LEU A 1 142 ? 2.906 3.597 9.870 1.00 50.44 142 LEU A CA 1
ATOM 1149 C C . LEU A 1 142 ? 4.188 2.912 10.409 1.00 50.44 142 LEU A C 1
ATOM 1151 O O . LEU A 1 142 ? 4.161 1.713 10.673 1.00 50.44 142 LEU A O 1
ATOM 1155 N N . GLU A 1 143 ? 5.293 3.641 10.635 1.00 49.03 143 GLU A N 1
ATOM 1156 C CA . GLU A 1 143 ? 6.562 3.098 11.179 1.00 49.03 143 GLU A CA 1
ATOM 1157 C C . GLU A 1 143 ? 6.485 2.750 12.686 1.00 49.03 143 GLU A C 1
ATOM 1159 O O . GLU A 1 143 ? 7.061 1.763 13.137 1.00 49.03 143 GLU A O 1
ATOM 1164 N N . ALA A 1 144 ? 5.734 3.522 13.471 1.00 45.16 144 ALA A N 1
ATOM 1165 C CA . ALA A 1 144 ? 5.456 3.313 14.891 1.00 45.16 144 ALA A CA 1
ATOM 1166 C C . ALA A 1 144 ? 4.461 2.171 15.115 1.00 45.16 144 ALA A C 1
ATOM 1168 O O . ALA A 1 144 ? 4.654 1.337 16.003 1.00 45.16 144 ALA A O 1
ATOM 1169 N N . LEU A 1 145 ? 3.415 2.110 14.287 1.00 44.44 145 LEU A N 1
ATOM 1170 C CA . LEU A 1 145 ? 2.430 1.037 14.314 1.00 44.44 145 LEU A CA 1
ATOM 1171 C C . LEU A 1 145 ? 2.991 -0.270 13.746 1.00 44.44 145 LEU A C 1
ATOM 1173 O O . LEU A 1 145 ? 2.491 -1.323 14.123 1.00 44.44 145 LEU A O 1
ATOM 1177 N N . LYS A 1 146 ? 4.052 -0.241 12.928 1.00 45.00 146 LYS A N 1
ATOM 1178 C CA . LYS A 1 146 ? 4.721 -1.438 12.388 1.00 45.00 146 LYS A CA 1
ATOM 1179 C C . LYS A 1 146 ? 5.047 -2.476 13.461 1.00 45.00 146 LYS A C 1
ATOM 1181 O O . LYS A 1 146 ? 4.749 -3.645 13.272 1.00 45.00 146 LYS A O 1
ATOM 1186 N N . ASP A 1 147 ? 5.585 -2.058 14.603 1.00 42.12 147 ASP A N 1
ATOM 1187 C CA . ASP A 1 147 ? 5.954 -2.991 15.678 1.00 42.12 147 ASP A CA 1
ATOM 1188 C C . ASP A 1 147 ? 4.779 -3.330 16.619 1.00 42.12 147 ASP A C 1
ATOM 1190 O O . ASP A 1 147 ? 4.771 -4.387 17.247 1.00 42.12 147 ASP A O 1
ATOM 1194 N N . SER A 1 148 ? 3.773 -2.452 16.715 1.00 40.25 148 SER A N 1
ATOM 1195 C CA . SER A 1 148 ? 2.569 -2.636 17.545 1.00 40.25 148 SER A CA 1
ATOM 1196 C C . SER A 1 148 ? 1.540 -3.562 16.871 1.00 40.25 148 SER A C 1
ATOM 1198 O O . SER A 1 148 ? 1.034 -4.501 17.494 1.00 40.25 148 SER A O 1
ATOM 1200 N N . LEU A 1 149 ? 1.291 -3.369 15.571 1.00 41.31 149 LEU A N 1
ATOM 1201 C CA . LEU A 1 149 ? 0.333 -4.128 14.758 1.00 41.31 149 LEU A CA 1
ATOM 1202 C C . LEU A 1 149 ? 0.756 -5.587 14.543 1.00 41.31 149 LEU A C 1
ATOM 1204 O O . LEU A 1 149 ? -0.101 -6.462 14.429 1.00 41.31 149 LEU A O 1
ATOM 1208 N N . VAL A 1 150 ? 2.059 -5.881 14.606 1.00 43.81 150 VAL A N 1
ATOM 1209 C CA . VAL A 1 150 ? 2.590 -7.257 14.568 1.00 43.81 150 VAL A CA 1
ATOM 1210 C C . VAL A 1 150 ? 2.056 -8.115 15.728 1.00 43.81 150 VAL A C 1
ATOM 1212 O O . VAL A 1 150 ? 1.945 -9.330 15.586 1.00 43.81 150 VAL A O 1
ATOM 1215 N N . SER A 1 151 ? 1.642 -7.517 16.853 1.00 42.78 151 SER A N 1
ATOM 1216 C CA . SER A 1 151 ? 1.139 -8.264 18.020 1.00 42.78 151 SER A CA 1
ATOM 1217 C C . SER A 1 151 ? -0.347 -8.669 17.957 1.00 42.78 151 SER A C 1
ATOM 1219 O O . SER A 1 151 ? -0.790 -9.463 18.788 1.00 42.78 151 SER A O 1
ATOM 1221 N N . LYS A 1 152 ? -1.121 -8.170 16.977 1.00 53.03 152 LYS A N 1
ATOM 1222 C CA . LYS A 1 152 ? -2.561 -8.469 16.783 1.00 53.03 152 LYS A CA 1
ATOM 1223 C C . LYS A 1 152 ? -2.939 -8.699 15.314 1.00 53.03 152 LYS A C 1
ATOM 1225 O O . LYS A 1 152 ? -4.055 -8.390 14.901 1.00 53.03 152 LYS A O 1
ATOM 1230 N N . ARG A 1 153 ? -2.013 -9.221 14.513 1.00 67.81 153 ARG A N 1
ATOM 1231 C CA . ARG A 1 153 ? -2.266 -9.486 13.097 1.00 67.81 153 ARG A CA 1
ATOM 1232 C C . ARG A 1 153 ? -3.387 -10.515 12.937 1.00 67.81 153 ARG A C 1
ATOM 1234 O O . ARG A 1 153 ? -3.287 -11.626 13.457 1.00 67.81 153 ARG A O 1
ATOM 1241 N N . ILE A 1 154 ? -4.439 -10.141 12.219 1.00 76.44 154 ILE A N 1
ATOM 1242 C CA . ILE A 1 154 ? -5.491 -11.059 11.797 1.00 76.44 154 ILE A CA 1
ATOM 1243 C C . ILE A 1 154 ? -5.017 -11.699 10.497 1.00 76.44 154 ILE A C 1
ATOM 1245 O O . ILE A 1 154 ? -4.735 -11.012 9.512 1.00 76.44 154 ILE A O 1
ATOM 1249 N N . GLU A 1 155 ? -4.911 -13.022 10.511 1.00 86.56 155 GLU A N 1
ATOM 1250 C CA . GLU A 1 155 ? -4.586 -13.809 9.330 1.00 86.56 155 GLU A CA 1
ATOM 1251 C C . GLU A 1 155 ? -5.850 -14.470 8.791 1.00 86.56 155 GLU A C 1
ATOM 1253 O O . GLU A 1 155 ? -6.656 -15.025 9.539 1.00 86.56 155 GLU A O 1
ATOM 1258 N N . VAL A 1 156 ? -6.011 -14.411 7.473 1.00 90.94 156 VAL A N 1
ATOM 1259 C CA . VAL A 1 156 ? -7.130 -15.012 6.752 1.00 90.94 156 VAL A CA 1
ATOM 1260 C C . VAL A 1 156 ? -6.598 -15.924 5.660 1.00 90.94 156 VAL A C 1
ATOM 1262 O O . VAL A 1 156 ? -5.562 -15.655 5.050 1.00 90.94 156 VAL A O 1
ATOM 1265 N N . GLN A 1 157 ? -7.306 -17.023 5.423 1.00 92.56 157 GLN A N 1
ATOM 1266 C CA . GLN A 1 157 ? -6.953 -18.001 4.398 1.00 92.56 157 GLN A CA 1
ATOM 1267 C C . GLN A 1 157 ? -7.804 -17.803 3.143 1.00 92.56 157 GLN A C 1
ATOM 1269 O O . GLN A 1 157 ? -8.861 -17.168 3.177 1.00 92.56 157 GLN A O 1
ATOM 1274 N N . ALA A 1 158 ? -7.355 -18.372 2.025 1.00 90.25 158 ALA A N 1
ATOM 1275 C CA . ALA A 1 158 ? -8.172 -18.468 0.823 1.00 90.25 158 ALA A CA 1
ATOM 1276 C C . ALA A 1 158 ? -9.538 -19.117 1.152 1.00 90.25 158 ALA A C 1
ATOM 1278 O O . ALA A 1 158 ? -9.579 -20.077 1.928 1.00 90.25 158 ALA A O 1
ATOM 1279 N N . PRO A 1 159 ? -10.654 -18.632 0.574 1.00 92.69 159 PRO A N 1
ATOM 1280 C CA . PRO A 1 159 ? -10.744 -17.688 -0.547 1.00 92.69 159 PRO A CA 1
ATOM 1281 C C . PRO A 1 159 ? -10.995 -16.219 -0.136 1.00 92.69 159 PRO A C 1
ATOM 1283 O O . PRO A 1 159 ? -11.617 -15.469 -0.891 1.00 92.69 159 PRO A O 1
ATOM 1286 N N . HIS A 1 160 ? -10.562 -15.791 1.057 1.00 95.56 160 HIS A N 1
ATOM 1287 C CA . HIS A 1 160 ? -10.798 -14.424 1.534 1.00 95.56 160 HIS A CA 1
ATOM 1288 C C . HIS A 1 160 ? -10.160 -13.358 0.608 1.00 95.56 160 HIS A C 1
ATOM 1290 O O . HIS A 1 160 ? -9.006 -13.540 0.203 1.00 95.56 160 HIS A O 1
ATOM 1296 N N . PRO A 1 161 ? -10.829 -12.218 0.315 1.00 96.50 161 PRO A N 1
ATOM 1297 C CA . PRO A 1 161 ? -10.277 -11.161 -0.541 1.00 96.50 161 PRO A CA 1
ATOM 1298 C C . PRO A 1 161 ? -8.890 -10.669 -0.112 1.00 96.50 161 PRO A C 1
ATOM 1300 O O . PRO A 1 161 ? -7.977 -10.672 -0.927 1.00 96.50 161 PRO A O 1
ATOM 1303 N N . ILE A 1 162 ? -8.697 -10.355 1.177 1.00 96.56 162 ILE A N 1
ATOM 1304 C CA . ILE A 1 162 ? -7.379 -9.960 1.717 1.00 96.56 162 ILE A CA 1
ATOM 1305 C C . ILE A 1 162 ? -6.294 -11.013 1.463 1.00 96.56 162 ILE A C 1
ATOM 1307 O O . ILE A 1 162 ? -5.183 -10.649 1.101 1.00 96.56 162 ILE A O 1
ATOM 1311 N N . ASN A 1 163 ? -6.596 -12.312 1.593 1.00 95.62 163 ASN A N 1
ATOM 1312 C CA . ASN A 1 163 ? -5.611 -13.345 1.263 1.00 95.62 163 ASN A CA 1
ATOM 1313 C C . ASN A 1 163 ? -5.212 -13.263 -0.219 1.00 95.62 163 ASN A C 1
ATOM 1315 O O . ASN A 1 163 ? -4.033 -13.341 -0.534 1.00 95.62 163 ASN A O 1
ATOM 1319 N N . THR A 1 164 ? -6.176 -13.031 -1.113 1.00 96.06 164 THR A N 1
ATOM 1320 C CA . THR A 1 164 ? -5.895 -12.875 -2.548 1.00 96.06 164 THR A CA 1
ATOM 1321 C C . THR A 1 164 ? -5.042 -11.641 -2.833 1.00 96.06 164 THR A C 1
ATOM 1323 O O . THR A 1 164 ? -4.058 -11.755 -3.556 1.00 96.06 164 THR A O 1
ATOM 1326 N N . PHE A 1 165 ? -5.373 -10.489 -2.241 1.00 97.44 165 PHE A N 1
ATOM 1327 C CA . PHE A 1 165 ? -4.580 -9.268 -2.397 1.00 97.44 165 PHE A CA 1
ATOM 1328 C C . PHE A 1 165 ? -3.131 -9.462 -1.937 1.00 97.44 165 PHE A C 1
ATOM 1330 O O . PHE A 1 165 ? -2.198 -9.133 -2.663 1.00 97.44 165 PHE A O 1
ATOM 1337 N N . MET A 1 166 ? -2.933 -10.095 -0.780 1.00 94.88 166 MET A N 1
ATOM 1338 C CA . MET A 1 166 ? -1.597 -10.375 -0.254 1.00 94.88 166 MET A CA 1
ATOM 1339 C C . MET A 1 166 ? -0.795 -11.361 -1.119 1.00 94.88 166 MET A C 1
ATOM 1341 O O . MET A 1 166 ? 0.411 -11.199 -1.284 1.00 94.88 166 MET A O 1
ATOM 1345 N N . GLU A 1 167 ? -1.434 -12.379 -1.700 1.00 95.56 167 GLU A N 1
ATOM 1346 C CA . GLU A 1 167 ? -0.765 -13.287 -2.644 1.00 95.56 167 GLU A CA 1
ATOM 1347 C C . GLU A 1 167 ? -0.380 -12.568 -3.951 1.00 95.56 167 GLU A C 1
ATOM 1349 O O . GLU A 1 167 ? 0.673 -12.834 -4.530 1.00 95.56 167 GLU A O 1
ATOM 1354 N N . GLU A 1 168 ? -1.185 -11.608 -4.408 1.00 96.19 168 GLU A N 1
ATOM 1355 C CA . GLU A 1 168 ? -0.845 -10.757 -5.555 1.00 96.19 168 GLU A CA 1
ATOM 1356 C C . GLU A 1 168 ? 0.322 -9.815 -5.236 1.00 96.19 168 GLU A C 1
ATOM 1358 O O . GLU A 1 168 ? 1.227 -9.665 -6.062 1.00 96.19 168 GLU A O 1
ATOM 1363 N N . HIS A 1 169 ? 0.378 -9.263 -4.019 1.00 97.06 169 HIS A N 1
ATOM 1364 C CA . HIS A 1 169 ? 1.516 -8.472 -3.547 1.00 97.06 169 HIS A CA 1
ATOM 1365 C C . HIS A 1 169 ? 2.835 -9.232 -3.634 1.00 97.06 169 HIS A C 1
ATOM 1367 O O . HIS A 1 169 ? 3.836 -8.651 -4.050 1.00 97.06 169 HIS A O 1
ATOM 1373 N N . ILE A 1 170 ? 2.858 -10.534 -3.331 1.00 95.44 170 ILE A N 1
ATOM 1374 C CA . ILE A 1 170 ? 4.070 -11.356 -3.475 1.00 95.44 170 ILE A CA 1
ATOM 1375 C C . ILE A 1 170 ? 4.583 -11.326 -4.925 1.00 95.44 170 ILE A C 1
ATOM 1377 O O . ILE A 1 170 ? 5.786 -11.170 -5.152 1.00 95.44 170 ILE A O 1
ATOM 1381 N N . VAL A 1 171 ? 3.687 -11.424 -5.912 1.00 95.75 171 VAL A N 1
ATOM 1382 C CA . VAL A 1 171 ? 4.045 -11.403 -7.341 1.00 95.75 171 VAL A CA 1
ATOM 1383 C C . VAL A 1 171 ? 4.491 -10.008 -7.794 1.00 95.75 171 VAL A C 1
ATOM 1385 O O . VAL A 1 171 ? 5.467 -9.870 -8.542 1.00 95.75 171 VAL A O 1
ATOM 1388 N N . ILE A 1 172 ? 3.815 -8.959 -7.320 1.00 96.62 172 ILE A N 1
ATOM 1389 C CA . ILE A 1 172 ? 4.178 -7.568 -7.623 1.00 96.62 172 ILE A CA 1
ATOM 1390 C C . ILE A 1 172 ? 5.561 -7.247 -7.040 1.00 96.62 172 ILE A C 1
ATOM 1392 O O . ILE A 1 172 ? 6.424 -6.731 -7.751 1.00 96.62 172 ILE A O 1
ATOM 1396 N N . LEU A 1 173 ? 5.819 -7.617 -5.783 1.00 95.69 173 LEU A N 1
ATOM 1397 C CA . LEU A 1 173 ? 7.108 -7.420 -5.118 1.00 95.69 173 LEU A CA 1
ATOM 1398 C C . LEU A 1 173 ? 8.249 -8.174 -5.818 1.00 95.69 173 LEU A C 1
ATOM 1400 O O . LEU A 1 173 ? 9.351 -7.635 -5.934 1.00 95.69 173 LEU A O 1
ATOM 1404 N N . ASP A 1 174 ? 8.009 -9.384 -6.334 1.00 96.62 174 ASP A N 1
ATOM 1405 C CA . ASP A 1 174 ? 9.014 -10.092 -7.139 1.00 96.62 174 ASP A CA 1
ATOM 1406 C C . ASP A 1 174 ? 9.344 -9.332 -8.435 1.00 96.62 174 ASP A C 1
ATOM 1408 O O . ASP A 1 174 ? 10.517 -9.144 -8.775 1.00 96.62 174 ASP A O 1
ATOM 1412 N N . SER A 1 175 ? 8.326 -8.780 -9.103 1.00 97.06 175 SER A N 1
ATOM 1413 C CA . SER A 1 175 ? 8.511 -7.930 -10.288 1.00 97.06 175 SER A CA 1
ATOM 1414 C C . SER A 1 175 ? 9.317 -6.663 -9.970 1.00 97.06 175 SER A C 1
ATOM 1416 O O . SER A 1 175 ? 10.222 -6.300 -10.726 1.00 97.06 175 SER A O 1
ATOM 1418 N N . LEU A 1 176 ? 9.064 -6.016 -8.825 1.00 97.56 176 LEU A N 1
ATOM 1419 C CA . LEU A 1 176 ? 9.838 -4.854 -8.364 1.00 97.56 176 LEU A CA 1
ATOM 1420 C C . LEU A 1 176 ? 11.286 -5.220 -8.021 1.00 97.56 176 LEU A C 1
ATOM 1422 O O . LEU A 1 176 ? 12.212 -4.476 -8.352 1.00 97.56 176 LEU A O 1
ATOM 1426 N N . LYS A 1 177 ? 11.518 -6.392 -7.425 1.00 97.56 177 LYS A N 1
ATOM 1427 C CA . LYS A 1 177 ? 12.865 -6.897 -7.140 1.00 97.56 177 LYS A CA 1
ATOM 1428 C C . LYS A 1 177 ? 13.656 -7.155 -8.425 1.00 97.56 177 LYS A C 1
ATOM 1430 O O . LYS A 1 177 ? 14.831 -6.776 -8.507 1.00 97.56 177 LYS A O 1
ATOM 1435 N N . ARG A 1 178 ? 13.023 -7.763 -9.435 1.00 98.00 178 ARG A N 1
ATOM 1436 C CA . ARG A 1 178 ? 13.607 -7.956 -10.774 1.00 98.00 178 ARG A CA 1
ATOM 1437 C C . ARG A 1 178 ? 13.905 -6.606 -11.431 1.00 98.00 178 ARG A C 1
ATOM 1439 O O . ARG A 1 178 ? 15.032 -6.393 -11.884 1.00 98.00 178 ARG A O 1
ATOM 1446 N N . LEU A 1 179 ? 12.966 -5.655 -11.364 1.00 98.31 179 LEU A N 1
ATOM 1447 C CA . LEU A 1 179 ? 13.152 -4.290 -11.865 1.00 98.31 179 LEU A CA 1
ATOM 1448 C C . LEU A 1 179 ? 14.374 -3.636 -11.225 1.00 98.31 179 LEU A C 1
ATOM 1450 O O . LEU A 1 179 ? 15.283 -3.211 -11.931 1.00 98.31 179 LEU A O 1
ATOM 1454 N N . LYS A 1 180 ? 14.447 -3.627 -9.892 1.00 98.19 180 LYS A N 1
ATOM 1455 C CA . LYS A 1 180 ? 15.569 -3.074 -9.126 1.00 98.19 180 LYS A CA 1
ATOM 1456 C C . LYS A 1 180 ? 16.912 -3.645 -9.578 1.00 98.19 180 LYS A C 1
ATOM 1458 O O . LYS A 1 180 ? 17.857 -2.886 -9.773 1.00 98.19 180 LYS A O 1
ATOM 1463 N N . SER A 1 181 ? 16.995 -4.960 -9.801 1.00 97.56 181 SER A N 1
ATOM 1464 C CA . SER A 1 181 ? 18.219 -5.598 -10.302 1.00 97.56 181 SER A CA 1
ATOM 1465 C C . SER A 1 181 ? 18.640 -5.056 -11.671 1.00 97.56 181 SER A C 1
ATOM 1467 O O . SER A 1 181 ? 19.821 -4.767 -11.878 1.00 97.56 181 SER A O 1
ATOM 1469 N N . ILE A 1 182 ? 17.693 -4.869 -12.592 1.00 97.00 182 ILE A N 1
ATOM 1470 C CA . ILE A 1 182 ? 17.986 -4.312 -13.918 1.00 97.00 182 ILE A CA 1
ATOM 1471 C C . ILE A 1 182 ? 18.372 -2.841 -13.829 1.00 97.00 182 ILE A C 1
ATOM 1473 O O . ILE A 1 182 ? 19.315 -2.430 -14.498 1.00 97.00 182 ILE A O 1
ATOM 1477 N N . LEU A 1 183 ? 17.694 -2.051 -12.994 1.00 97.62 183 LEU A N 1
ATOM 1478 C CA . LEU A 1 183 ? 18.029 -0.641 -12.801 1.00 97.62 183 LEU A CA 1
ATOM 1479 C C . LEU A 1 183 ? 19.468 -0.474 -12.304 1.00 97.62 183 LEU A C 1
ATOM 1481 O O . LEU A 1 183 ? 20.180 0.396 -12.799 1.00 97.62 183 LEU A O 1
ATOM 1485 N N . GLU A 1 184 ? 19.928 -1.327 -11.384 1.00 96.88 184 GLU A N 1
ATOM 1486 C CA . GLU A 1 184 ? 21.325 -1.312 -10.939 1.00 96.88 184 GLU A CA 1
ATOM 1487 C C . GLU A 1 184 ? 22.293 -1.628 -12.085 1.00 96.88 184 GLU A C 1
ATOM 1489 O O . GLU A 1 184 ? 23.235 -0.870 -12.305 1.00 96.88 184 GLU A O 1
ATOM 1494 N N . LYS A 1 185 ? 22.029 -2.674 -12.880 1.00 95.00 185 LYS A N 1
ATOM 1495 C CA . LYS A 1 185 ? 22.852 -2.991 -14.062 1.00 95.00 185 LYS A CA 1
ATOM 1496 C C . LYS A 1 185 ? 22.861 -1.850 -15.082 1.00 95.00 185 LYS A C 1
ATOM 1498 O O . LYS A 1 185 ? 23.899 -1.554 -15.672 1.00 95.00 185 LYS A O 1
ATOM 1503 N N . LEU A 1 186 ? 21.706 -1.222 -15.310 1.00 95.19 186 LEU A N 1
ATOM 1504 C CA . LEU A 1 186 ? 21.493 -0.190 -16.322 1.00 95.19 186 LEU A CA 1
ATOM 1505 C C . LEU A 1 186 ? 22.373 1.046 -16.082 1.00 95.19 186 LEU A C 1
ATOM 1507 O O . LEU A 1 186 ? 22.779 1.692 -17.050 1.00 95.19 186 LEU A O 1
ATOM 1511 N N . LYS A 1 187 ? 22.732 1.349 -14.825 1.00 94.62 187 LYS A N 1
ATOM 1512 C CA . LYS A 1 187 ? 23.634 2.463 -14.471 1.00 94.62 187 LYS A CA 1
ATOM 1513 C C . LYS A 1 187 ? 24.983 2.385 -15.189 1.00 94.62 187 LYS A C 1
ATOM 1515 O O . LYS A 1 187 ? 25.485 3.423 -15.621 1.00 94.62 187 LYS A O 1
ATOM 1520 N N . ASP A 1 188 ? 25.505 1.181 -15.410 1.00 93.75 188 ASP A N 1
ATOM 1521 C CA . ASP A 1 188 ? 26.826 0.962 -16.015 1.00 93.75 188 ASP A CA 1
ATOM 1522 C C . ASP A 1 188 ? 26.781 0.709 -17.534 1.00 93.75 188 ASP A C 1
ATOM 1524 O O . ASP A 1 188 ? 27.819 0.704 -18.204 1.00 93.75 188 ASP A O 1
ATOM 1528 N N . LYS A 1 189 ? 25.585 0.532 -18.112 1.00 93.06 189 LYS A N 1
ATOM 1529 C CA . LYS A 1 189 ? 25.393 0.332 -19.558 1.00 93.06 189 LYS A CA 1
ATOM 1530 C C . LYS A 1 189 ? 25.625 1.636 -20.330 1.00 93.06 189 LYS A C 1
ATOM 1532 O O . LYS A 1 189 ? 25.303 2.718 -19.833 1.00 93.06 189 LYS A O 1
ATOM 1537 N N . LYS A 1 190 ? 26.166 1.526 -21.550 1.00 93.50 190 LYS A N 1
ATOM 1538 C CA . LYS A 1 190 ? 26.575 2.674 -22.393 1.00 93.50 190 LYS A CA 1
ATOM 1539 C C . LYS A 1 190 ? 25.837 2.782 -23.728 1.00 93.50 190 LYS A C 1
ATOM 1541 O O . LYS A 1 190 ? 25.957 3.799 -24.399 1.00 93.50 190 LYS A O 1
ATOM 1546 N N . ASN A 1 191 ? 25.153 1.722 -24.144 1.00 93.75 191 ASN A N 1
ATOM 1547 C CA . ASN A 1 191 ? 24.419 1.661 -25.404 1.00 93.75 191 ASN A CA 1
ATOM 1548 C C . ASN A 1 191 ? 23.396 0.515 -25.381 1.00 93.75 191 ASN A C 1
ATOM 1550 O O . ASN A 1 191 ? 23.400 -0.315 -24.464 1.00 93.75 191 ASN A O 1
ATOM 1554 N N . PHE A 1 192 ? 22.530 0.459 -26.393 1.00 92.44 192 PHE A N 1
ATOM 1555 C CA . PHE A 1 192 ? 21.500 -0.574 -26.483 1.00 92.44 192 PHE A CA 1
ATOM 1556 C C . PHE A 1 192 ? 22.063 -1.970 -26.752 1.00 92.44 192 PHE A C 1
ATOM 1558 O O . PHE A 1 192 ? 21.505 -2.944 -26.257 1.00 92.44 192 PHE A O 1
ATOM 1565 N N . GLU A 1 193 ? 23.188 -2.083 -27.459 1.00 90.19 193 GLU A N 1
ATOM 1566 C CA . GLU A 1 193 ? 23.849 -3.367 -27.716 1.00 90.19 193 GLU A CA 1
ATOM 1567 C C . GLU A 1 193 ? 24.286 -4.054 -26.418 1.00 90.19 193 GLU A C 1
ATOM 1569 O O . GLU A 1 193 ? 24.367 -5.272 -26.367 1.00 90.19 193 GLU A O 1
ATOM 1574 N N . SER A 1 194 ? 24.536 -3.283 -25.355 1.00 89.31 194 SER A N 1
ATOM 1575 C CA . SER A 1 194 ? 24.911 -3.817 -24.046 1.00 89.31 194 SER A CA 1
ATOM 1576 C C . SER A 1 194 ? 23.732 -4.288 -23.185 1.00 89.31 194 SER A C 1
ATOM 1578 O O . SER A 1 194 ? 23.971 -4.823 -22.101 1.00 89.31 194 SER A O 1
ATOM 1580 N N . LEU A 1 195 ? 22.479 -4.070 -23.606 1.00 84.50 195 LEU A N 1
ATOM 1581 C CA . LEU A 1 195 ? 21.292 -4.436 -22.822 1.00 84.50 195 LEU A CA 1
ATOM 1582 C C . LEU A 1 195 ? 20.874 -5.906 -22.974 1.00 84.50 195 LEU A C 1
ATOM 1584 O O . LEU A 1 195 ? 20.142 -6.380 -22.116 1.00 84.50 195 LEU A O 1
ATOM 1588 N N . ASP A 1 196 ? 21.362 -6.637 -23.981 1.00 82.62 196 ASP A N 1
ATOM 1589 C CA . ASP A 1 196 ? 21.146 -8.084 -24.174 1.00 82.62 196 ASP A CA 1
ATOM 1590 C C . ASP A 1 196 ? 19.734 -8.573 -23.759 1.00 82.62 196 ASP A C 1
ATOM 1592 O O . ASP A 1 196 ? 18.726 -8.129 -24.304 1.00 82.62 196 ASP A O 1
ATOM 1596 N N . GLN A 1 197 ? 19.648 -9.485 -22.783 1.00 89.88 197 GLN A N 1
ATOM 1597 C CA . GLN A 1 197 ? 18.401 -10.047 -22.249 1.00 89.88 197 GLN A CA 1
ATOM 1598 C C . GLN A 1 197 ? 17.656 -9.087 -21.305 1.00 89.88 197 GLN A C 1
ATOM 1600 O O . GLN A 1 197 ? 16.465 -9.277 -21.067 1.00 89.88 197 GLN A O 1
ATOM 1605 N N . ASP A 1 198 ? 18.322 -8.047 -20.787 1.00 92.62 198 ASP A N 1
ATOM 1606 C CA . ASP A 1 198 ? 17.731 -7.111 -19.825 1.00 92.62 198 ASP A CA 1
ATOM 1607 C C . ASP A 1 198 ? 16.576 -6.303 -20.467 1.00 92.62 198 ASP A C 1
ATOM 1609 O O . ASP A 1 198 ? 15.659 -5.895 -19.759 1.00 92.62 198 ASP A O 1
ATOM 1613 N N . ILE A 1 199 ? 16.562 -6.088 -21.795 1.00 94.06 199 ILE A N 1
ATOM 1614 C CA . ILE A 1 199 ? 15.459 -5.365 -22.464 1.00 94.06 199 ILE A CA 1
ATOM 1615 C C . ILE A 1 199 ? 14.173 -6.193 -22.571 1.00 94.06 199 ILE A C 1
ATOM 1617 O O . ILE A 1 199 ? 13.083 -5.647 -22.410 1.00 94.06 199 ILE A O 1
ATOM 1621 N N . GLU A 1 200 ? 14.280 -7.499 -22.830 1.00 95.06 200 GLU A N 1
ATOM 1622 C CA . GLU A 1 200 ? 13.113 -8.390 -22.869 1.00 95.06 200 GLU A CA 1
ATOM 1623 C C . GLU A 1 200 ? 12.556 -8.602 -21.461 1.00 95.06 200 GLU A C 1
ATOM 1625 O O . GLU A 1 200 ? 11.348 -8.540 -21.255 1.00 95.06 200 GLU A O 1
ATOM 1630 N N . GLU A 1 201 ? 13.444 -8.722 -20.476 1.00 96.38 201 GLU A N 1
ATOM 1631 C CA . GLU A 1 201 ? 13.077 -8.744 -19.064 1.00 96.38 201 GLU A CA 1
ATOM 1632 C C . GLU A 1 201 ? 12.362 -7.445 -18.636 1.00 96.38 201 GLU A C 1
ATOM 1634 O O . GLU A 1 201 ? 11.337 -7.486 -17.960 1.00 96.38 201 GLU A O 1
ATOM 1639 N N . LEU A 1 202 ? 12.842 -6.273 -19.074 1.00 97.06 202 LEU A N 1
ATOM 1640 C CA . LEU A 1 202 ? 12.162 -4.996 -18.826 1.00 97.06 202 LEU A CA 1
ATOM 1641 C C . LEU A 1 202 ? 10.762 -4.949 -19.444 1.00 97.06 202 LEU A C 1
ATOM 1643 O O . LEU A 1 202 ? 9.854 -4.393 -18.826 1.00 97.06 202 LEU A O 1
ATOM 1647 N N . LYS A 1 203 ? 10.572 -5.504 -20.648 1.00 97.00 203 LYS A N 1
ATOM 1648 C CA . LYS A 1 203 ? 9.248 -5.573 -21.286 1.00 97.00 203 LYS A CA 1
ATOM 1649 C C . LYS A 1 203 ? 8.289 -6.438 -20.475 1.00 97.00 203 LYS A C 1
ATOM 1651 O O . LYS A 1 203 ? 7.169 -5.994 -20.235 1.00 97.00 203 LYS A O 1
ATOM 1656 N N . ASP A 1 204 ? 8.742 -7.612 -20.035 1.00 96.44 204 ASP A N 1
ATOM 1657 C CA . ASP A 1 204 ? 7.973 -8.529 -19.185 1.00 96.44 204 ASP A CA 1
ATOM 1658 C C . ASP A 1 204 ? 7.547 -7.851 -17.876 1.00 96.44 204 ASP A C 1
ATOM 1660 O O . ASP A 1 204 ? 6.363 -7.778 -17.555 1.00 96.44 204 ASP A O 1
ATOM 1664 N N . ILE A 1 205 ? 8.499 -7.240 -17.167 1.00 97.81 205 ILE A N 1
ATOM 1665 C CA . ILE A 1 205 ? 8.233 -6.505 -15.923 1.00 97.81 205 ILE A CA 1
ATOM 1666 C C . ILE A 1 205 ? 7.238 -5.367 -16.157 1.00 97.81 205 ILE A C 1
ATOM 1668 O O . ILE A 1 205 ? 6.286 -5.204 -15.396 1.00 97.81 205 ILE A O 1
ATOM 1672 N N . ALA A 1 206 ? 7.443 -4.559 -17.199 1.00 97.56 206 ALA A N 1
ATOM 1673 C CA . ALA A 1 206 ? 6.561 -3.435 -17.481 1.00 97.56 206 ALA A CA 1
ATOM 1674 C C . ALA A 1 206 ? 5.140 -3.889 -17.823 1.00 97.56 206 ALA A C 1
ATOM 1676 O O . ALA A 1 206 ? 4.180 -3.209 -17.461 1.00 97.56 206 ALA A O 1
ATOM 1677 N N . HIS A 1 207 ? 5.004 -5.027 -18.508 1.00 96.06 207 HIS A N 1
ATOM 1678 C CA . HIS A 1 207 ? 3.713 -5.641 -18.776 1.00 96.06 207 HIS A CA 1
ATOM 1679 C C . HIS A 1 207 ? 3.030 -6.073 -17.474 1.00 96.06 207 HIS A C 1
ATOM 1681 O O . HIS A 1 207 ? 1.928 -5.601 -17.203 1.00 96.06 207 HIS A O 1
ATOM 1687 N N . HIS A 1 208 ? 3.713 -6.840 -16.618 1.00 95.19 208 HIS A N 1
ATOM 1688 C CA . HIS A 1 208 ? 3.168 -7.280 -15.329 1.00 95.19 208 HIS A CA 1
ATOM 1689 C C . HIS A 1 208 ? 2.751 -6.116 -14.419 1.00 95.19 208 HIS A C 1
ATOM 1691 O O . HIS A 1 208 ? 1.687 -6.163 -13.806 1.00 95.19 208 HIS A O 1
ATOM 1697 N N . LEU A 1 209 ? 3.540 -5.037 -14.357 1.00 96.50 209 LEU A N 1
ATOM 1698 C CA . LEU A 1 209 ? 3.176 -3.857 -13.566 1.00 96.50 209 LEU A CA 1
ATOM 1699 C C . LEU A 1 209 ? 1.897 -3.184 -14.091 1.00 96.50 209 LEU A C 1
ATOM 1701 O O . LEU A 1 209 ? 1.062 -2.743 -13.303 1.00 96.50 209 LEU A O 1
ATOM 1705 N N . VAL A 1 210 ? 1.716 -3.106 -15.411 1.00 96.38 210 VAL A N 1
ATOM 1706 C CA . VAL A 1 210 ? 0.472 -2.585 -15.997 1.00 96.38 210 VAL A CA 1
ATOM 1707 C C . VAL A 1 210 ? -0.707 -3.527 -15.735 1.00 96.38 210 VAL A C 1
ATOM 1709 O O . VAL A 1 210 ? -1.792 -3.046 -15.426 1.00 96.38 210 VAL A O 1
ATOM 1712 N N . GLU A 1 211 ? -0.520 -4.845 -15.808 1.00 93.62 211 GLU A N 1
ATOM 1713 C CA . GLU A 1 211 ? -1.583 -5.819 -15.515 1.00 93.62 211 GLU A CA 1
ATOM 1714 C C . GLU A 1 211 ? -2.024 -5.817 -14.044 1.00 93.62 211 GLU A C 1
ATOM 1716 O O . GLU A 1 211 ? -3.207 -6.025 -13.751 1.00 93.62 211 GLU A O 1
ATOM 1721 N N . ALA A 1 212 ? -1.107 -5.496 -13.123 1.00 93.50 212 ALA A N 1
ATOM 1722 C CA . ALA A 1 212 ? -1.401 -5.298 -11.703 1.00 93.50 212 ALA A CA 1
ATOM 1723 C C . ALA A 1 212 ? -2.405 -4.158 -11.445 1.00 93.50 212 ALA A C 1
ATOM 1725 O O . ALA A 1 212 ? -2.861 -3.972 -10.327 1.00 93.50 212 ALA A O 1
ATOM 1726 N N . GLU A 1 213 ? -2.807 -3.392 -12.460 1.00 93.88 213 GLU A N 1
ATOM 1727 C CA . GLU A 1 213 ? -3.841 -2.370 -12.315 1.00 93.88 213 GLU A CA 1
ATOM 1728 C C . GLU A 1 213 ? -5.203 -2.921 -11.871 1.00 93.88 213 GLU A C 1
ATOM 1730 O O . GLU A 1 213 ? -5.925 -2.258 -11.132 1.00 93.88 213 GLU A O 1
ATOM 1735 N N . SER A 1 214 ? -5.537 -4.156 -12.251 1.00 94.12 214 SER A N 1
ATOM 1736 C CA . SER A 1 214 ? -6.769 -4.800 -11.772 1.00 94.12 214 SER A CA 1
ATOM 1737 C C . SER A 1 214 ? -6.743 -5.119 -10.269 1.00 94.12 214 SER A C 1
ATOM 1739 O O . SER A 1 214 ? -7.802 -5.310 -9.674 1.00 94.12 214 SER A O 1
ATOM 1741 N N . HIS A 1 215 ? -5.565 -5.165 -9.632 1.00 97.44 215 HIS A N 1
ATOM 1742 C CA . HIS A 1 215 ? -5.441 -5.212 -8.173 1.00 97.44 215 HIS A CA 1
ATOM 1743 C C . HIS A 1 215 ? -5.923 -3.901 -7.552 1.00 97.44 215 HIS A C 1
ATOM 1745 O O . HIS A 1 215 ? -6.937 -3.901 -6.859 1.00 97.44 215 HIS A O 1
ATOM 1751 N N . HIS A 1 216 ? -5.288 -2.779 -7.907 1.00 97.25 216 HIS A N 1
ATOM 1752 C CA . HIS A 1 216 ? -5.670 -1.458 -7.400 1.00 97.25 216 HIS A CA 1
ATOM 1753 C C . HIS A 1 216 ? -7.129 -1.126 -7.699 1.00 97.25 216 HIS A C 1
ATOM 1755 O O . HIS A 1 216 ? -7.822 -0.565 -6.859 1.00 97.25 216 HIS A O 1
ATOM 1761 N N . GLN A 1 217 ? -7.640 -1.521 -8.867 1.00 97.56 217 GLN A N 1
ATOM 1762 C CA . GLN A 1 217 ? -9.049 -1.323 -9.189 1.00 97.56 217 GLN A CA 1
ATOM 1763 C C . GLN A 1 217 ? -9.979 -2.062 -8.214 1.00 97.56 217 GLN A C 1
ATOM 1765 O O . GLN A 1 217 ? -10.988 -1.503 -7.788 1.00 97.56 217 GLN A O 1
ATOM 1770 N N . ARG A 1 218 ? -9.652 -3.301 -7.826 1.00 98.12 218 ARG A N 1
ATOM 1771 C CA . ARG A 1 218 ? -10.430 -4.044 -6.823 1.00 98.12 218 ARG A CA 1
ATOM 1772 C C . ARG A 1 218 ? -10.331 -3.420 -5.445 1.00 98.12 218 ARG A C 1
ATOM 1774 O O . ARG A 1 218 ? -11.323 -3.386 -4.722 1.00 98.12 218 ARG A O 1
ATOM 1781 N N . GLU A 1 219 ? -9.168 -2.913 -5.078 1.00 98.31 219 GLU A N 1
ATOM 1782 C CA . GLU A 1 219 ? -9.031 -2.173 -3.833 1.00 98.31 219 GLU A CA 1
ATOM 1783 C C . GLU A 1 219 ? -9.915 -0.929 -3.845 1.00 98.31 219 GLU A C 1
ATOM 1785 O O . GLU A 1 219 ? -10.755 -0.777 -2.966 1.00 98.31 219 GLU A O 1
ATOM 1790 N N . GLU A 1 220 ? -9.817 -0.092 -4.877 1.00 98.25 220 GLU A N 1
ATOM 1791 C CA . GLU A 1 220 ? -10.565 1.160 -5.000 1.00 98.25 220 GLU A CA 1
ATOM 1792 C C . GLU A 1 220 ? -12.089 0.951 -5.063 1.00 98.25 220 GLU A C 1
ATOM 1794 O O . GLU A 1 220 ? -12.846 1.606 -4.335 1.00 98.25 220 GLU A O 1
ATOM 1799 N N . GLU A 1 221 ? -12.546 0.047 -5.931 1.00 97.94 221 GLU A N 1
ATOM 1800 C CA . GLU A 1 221 ? -13.967 -0.133 -6.250 1.00 97.94 221 GLU A CA 1
ATOM 1801 C C . GLU A 1 221 ? -14.679 -1.128 -5.325 1.00 97.94 221 GLU A C 1
ATOM 1803 O O . GLU A 1 221 ? -15.895 -1.022 -5.161 1.00 97.94 221 GLU A O 1
ATOM 1808 N N . ALA A 1 222 ? -13.957 -2.064 -4.696 1.00 98.06 222 ALA A N 1
ATOM 1809 C CA . ALA A 1 222 ? -14.541 -3.015 -3.751 1.00 98.06 222 ALA A CA 1
ATOM 1810 C C . ALA A 1 222 ? -14.180 -2.660 -2.304 1.00 98.06 222 ALA A C 1
ATOM 1812 O O . ALA A 1 222 ? -15.046 -2.223 -1.546 1.00 98.06 222 ALA A O 1
ATOM 1813 N N . LEU A 1 223 ? -12.915 -2.817 -1.906 1.00 98.00 223 LEU A N 1
ATOM 1814 C CA . LEU A 1 223 ? -12.505 -2.728 -0.498 1.00 98.00 223 LEU A CA 1
ATOM 1815 C C . LEU A 1 223 ? -12.635 -1.306 0.074 1.00 98.00 223 LEU A C 1
ATOM 1817 O O . LEU A 1 223 ? -13.267 -1.089 1.108 1.00 98.00 223 LEU A O 1
ATOM 1821 N N . PHE A 1 224 ? -12.044 -0.327 -0.603 1.00 96.25 224 PHE A N 1
ATOM 1822 C CA . PHE A 1 224 ? -11.940 1.063 -0.166 1.00 96.25 224 PHE A CA 1
ATOM 1823 C C . PHE A 1 224 ? -13.310 1.721 -0.091 1.00 96.25 224 PHE A C 1
ATOM 1825 O O . PHE A 1 224 ? -13.587 2.439 0.864 1.00 96.25 224 PHE A O 1
ATOM 1832 N N . THR A 1 225 ? -14.193 1.403 -1.039 1.00 95.50 225 THR A N 1
ATOM 1833 C CA . THR A 1 225 ? -15.589 1.853 -1.014 1.00 95.50 225 THR A CA 1
ATOM 1834 C C . THR A 1 225 ? -16.301 1.405 0.272 1.00 95.50 225 THR A C 1
ATOM 1836 O O . THR A 1 225 ? -17.101 2.163 0.822 1.00 95.50 225 THR A O 1
ATOM 1839 N N . ARG A 1 226 ? -15.991 0.214 0.816 1.00 92.50 226 ARG A N 1
ATOM 1840 C CA . ARG A 1 226 ? -16.568 -0.224 2.104 1.00 92.50 226 ARG A CA 1
ATOM 1841 C C . ARG A 1 226 ? -15.959 0.514 3.280 1.00 92.50 226 ARG A C 1
ATOM 1843 O O . ARG A 1 226 ? -16.690 0.990 4.141 1.00 92.50 226 ARG A O 1
ATOM 1850 N N . LEU A 1 227 ? -14.638 0.668 3.289 1.00 76.19 227 LEU A N 1
ATOM 1851 C CA . LEU A 1 227 ? -13.931 1.415 4.332 1.00 76.19 227 LEU A CA 1
ATOM 1852 C C . LEU A 1 227 ? -14.403 2.874 4.421 1.00 76.19 227 LEU A C 1
ATOM 1854 O O . LEU A 1 227 ? -14.633 3.385 5.517 1.00 76.19 227 LEU A O 1
ATOM 1858 N N . GLU A 1 228 ? -14.644 3.523 3.283 1.00 79.44 228 GLU A N 1
ATOM 1859 C CA . GLU A 1 228 ? -15.236 4.863 3.224 1.00 79.44 228 GLU A CA 1
ATOM 1860 C C . GLU A 1 228 ? -16.654 4.889 3.816 1.00 79.44 228 GLU A C 1
ATOM 1862 O O . GLU A 1 228 ? -16.995 5.827 4.538 1.00 79.44 228 GLU A O 1
ATOM 1867 N N . GLY A 1 229 ? -17.453 3.837 3.593 1.00 77.06 229 GLY A N 1
ATOM 1868 C CA . GLY A 1 229 ? -18.764 3.646 4.227 1.00 77.06 229 GLY A CA 1
ATOM 1869 C C . GLY A 1 229 ? -18.711 3.582 5.760 1.00 77.06 229 GLY A C 1
ATOM 1870 O O . GLY A 1 229 ? -19.658 3.997 6.427 1.00 77.06 229 GLY A O 1
ATOM 1871 N N . HIS A 1 230 ? -17.573 3.163 6.319 1.00 71.75 230 HIS A N 1
ATOM 1872 C CA . HIS A 1 230 ? -17.275 3.175 7.757 1.00 71.75 230 HIS A CA 1
ATOM 1873 C C . HIS A 1 230 ? -16.569 4.456 8.237 1.00 71.75 230 HIS A C 1
ATOM 1875 O O . HIS A 1 230 ? -16.039 4.499 9.345 1.00 71.75 230 HIS A O 1
ATOM 1881 N N . ASN A 1 231 ? -16.590 5.532 7.442 1.00 64.69 231 ASN A N 1
ATOM 1882 C CA . ASN A 1 231 ? -15.932 6.820 7.711 1.00 64.69 231 ASN A CA 1
ATOM 1883 C C . ASN A 1 231 ? -14.392 6.770 7.757 1.00 64.69 231 ASN A C 1
ATOM 1885 O O . ASN A 1 231 ? -13.758 7.694 8.268 1.00 64.69 231 ASN A O 1
ATOM 1889 N N . ILE A 1 232 ? -13.769 5.738 7.185 1.00 67.44 232 ILE A N 1
ATOM 1890 C CA . ILE A 1 232 ? -12.310 5.646 7.034 1.00 67.44 232 ILE A CA 1
ATOM 1891 C C . ILE A 1 232 ? -11.948 6.261 5.679 1.00 67.44 232 ILE A C 1
ATOM 1893 O O . ILE A 1 232 ? -11.718 5.563 4.700 1.00 67.44 232 ILE A O 1
ATOM 1897 N N . THR A 1 233 ? -11.975 7.590 5.589 1.00 61.84 233 THR A N 1
ATOM 1898 C CA . THR A 1 233 ? -11.899 8.310 4.303 1.00 61.84 233 THR A CA 1
ATOM 1899 C C . THR A 1 233 ? -10.521 8.902 4.020 1.00 61.84 233 THR A C 1
ATOM 1901 O O . THR A 1 233 ? -10.021 8.808 2.902 1.00 61.84 233 THR A O 1
ATOM 1904 N N . GLU A 1 234 ? -9.865 9.486 5.021 1.00 63.09 234 GLU A N 1
ATOM 1905 C CA . GLU A 1 234 ? -8.562 10.138 4.850 1.00 63.09 234 GLU A CA 1
ATOM 1906 C C . GLU A 1 234 ? -7.422 9.203 4.417 1.00 63.09 234 GLU A C 1
ATOM 1908 O O . GLU A 1 234 ? -6.740 9.549 3.447 1.00 63.09 234 GLU A O 1
ATOM 1913 N N . PRO A 1 235 ? -7.192 8.037 5.060 1.00 69.00 235 PRO A N 1
ATOM 1914 C CA . PRO A 1 235 ? -6.142 7.121 4.615 1.00 69.00 235 PRO A CA 1
ATOM 1915 C C . PRO A 1 235 ? -6.452 6.548 3.227 1.00 69.00 235 PRO A C 1
ATOM 1917 O O . PRO A 1 235 ? -5.548 6.423 2.409 1.00 69.00 235 PRO A O 1
ATOM 1920 N N . ILE A 1 236 ? -7.728 6.293 2.919 1.00 77.62 236 ILE A N 1
ATOM 1921 C CA . ILE A 1 236 ? -8.163 5.815 1.601 1.00 77.62 236 ILE A CA 1
ATOM 1922 C C . ILE A 1 236 ? -7.895 6.849 0.510 1.00 77.62 236 ILE A C 1
ATOM 1924 O O . ILE A 1 236 ? -7.406 6.498 -0.561 1.00 77.62 236 ILE A O 1
ATOM 1928 N N . ALA A 1 237 ? -8.158 8.129 0.777 1.00 72.56 237 ALA A N 1
ATOM 1929 C CA . ALA A 1 237 ? -7.877 9.198 -0.175 1.00 72.56 237 ALA A CA 1
ATOM 1930 C C . ALA A 1 237 ? -6.379 9.295 -0.512 1.00 72.56 237 ALA A C 1
ATOM 1932 O O . ALA A 1 237 ? -6.030 9.573 -1.658 1.00 72.56 237 ALA A O 1
ATOM 1933 N N . VAL A 1 238 ? -5.498 9.042 0.464 1.00 77.44 238 VAL A N 1
ATOM 1934 C CA . VAL A 1 238 ? -4.048 8.970 0.228 1.00 77.44 238 VAL A CA 1
ATOM 1935 C C . VAL A 1 238 ? -3.708 7.766 -0.650 1.00 77.44 238 VAL A C 1
ATOM 1937 O O . VAL A 1 238 ? -3.037 7.949 -1.660 1.00 77.44 238 VAL A O 1
ATOM 1940 N N . MET A 1 239 ? -4.239 6.577 -0.342 1.00 84.38 239 MET A N 1
ATOM 1941 C CA . MET A 1 239 ? -3.958 5.378 -1.145 1.00 84.38 239 MET A CA 1
ATOM 1942 C C . MET A 1 239 ? -4.435 5.525 -2.597 1.00 84.38 239 MET A C 1
ATOM 1944 O O . MET A 1 239 ? -3.684 5.268 -3.533 1.00 84.38 239 MET A O 1
ATOM 1948 N N . LYS A 1 240 ? -5.643 6.067 -2.804 1.00 91.06 240 LYS A N 1
ATOM 1949 C CA . LYS A 1 240 ? -6.175 6.388 -4.140 1.00 91.06 240 LYS A CA 1
ATOM 1950 C C . LYS A 1 240 ? -5.300 7.395 -4.895 1.00 91.06 240 LYS A C 1
ATOM 1952 O O . LYS A 1 240 ? -5.147 7.287 -6.111 1.00 91.06 240 LYS A O 1
ATOM 1957 N N . SER A 1 241 ? -4.731 8.382 -4.200 1.00 88.94 241 SER A N 1
ATOM 1958 C CA . SER A 1 241 ? -3.803 9.343 -4.810 1.00 88.94 241 SER A CA 1
ATOM 1959 C C . SER A 1 241 ? -2.521 8.657 -5.283 1.00 88.94 241 SER A C 1
ATOM 1961 O O . SER A 1 241 ? -2.096 8.884 -6.415 1.00 88.94 241 SER A O 1
ATOM 1963 N N . ASP A 1 242 ? -1.944 7.785 -4.455 1.00 89.12 242 ASP A N 1
ATOM 1964 C CA . ASP A 1 242 ? -0.766 6.994 -4.819 1.00 89.12 242 ASP A CA 1
ATOM 1965 C C . ASP A 1 242 ? -1.063 6.105 -6.042 1.00 89.12 242 ASP A C 1
ATOM 1967 O O . ASP A 1 242 ? -0.285 6.081 -6.997 1.00 89.12 242 ASP A O 1
ATOM 1971 N N . HIS A 1 243 ? -2.232 5.452 -6.085 1.00 97.94 243 HIS A N 1
ATOM 1972 C CA . HIS A 1 243 ? -2.650 4.632 -7.228 1.00 97.94 243 HIS A CA 1
ATOM 1973 C C . HIS A 1 243 ? -2.715 5.423 -8.540 1.00 97.94 243 HIS A C 1
ATOM 1975 O O . HIS A 1 243 ? -2.313 4.913 -9.588 1.00 97.94 243 HIS A O 1
ATOM 1981 N N . ILE A 1 244 ? -3.189 6.676 -8.514 1.00 96.00 244 ILE A N 1
ATOM 1982 C CA . ILE A 1 244 ? -3.206 7.553 -9.698 1.00 96.00 244 ILE A CA 1
ATOM 1983 C C . ILE A 1 244 ? -1.782 7.773 -10.222 1.00 96.00 244 ILE A C 1
ATOM 1985 O O . ILE A 1 244 ? -1.532 7.616 -11.426 1.00 96.00 244 ILE A O 1
ATOM 1989 N N . ASP A 1 245 ? -0.847 8.087 -9.328 1.00 93.69 245 ASP A N 1
ATOM 1990 C CA . ASP A 1 245 ? 0.551 8.321 -9.681 1.00 93.69 245 ASP A CA 1
ATOM 1991 C C . ASP A 1 245 ? 1.228 7.043 -10.192 1.00 93.69 245 ASP A C 1
ATOM 1993 O O . ASP A 1 245 ? 1.909 7.067 -11.227 1.00 93.69 245 ASP A O 1
ATOM 1997 N N . PHE A 1 246 ? 0.995 5.903 -9.536 1.00 97.56 246 PHE A N 1
ATOM 1998 C CA . PHE A 1 246 ? 1.503 4.605 -9.975 1.00 97.56 246 PHE A CA 1
ATOM 1999 C C . PHE A 1 246 ? 0.969 4.237 -11.347 1.00 97.56 246 PHE A C 1
ATOM 2001 O O . PHE A 1 246 ? 1.753 3.906 -12.233 1.00 97.56 246 PHE A O 1
ATOM 2008 N N . ARG A 1 247 ? -0.342 4.330 -11.568 1.00 97.88 247 ARG A N 1
ATOM 2009 C CA . ARG A 1 247 ? -0.978 4.027 -12.855 1.00 97.88 247 ARG A CA 1
ATOM 2010 C C . ARG A 1 247 ? -0.351 4.837 -13.987 1.00 97.88 247 ARG A C 1
ATOM 2012 O O . ARG A 1 247 ? 0.029 4.269 -15.012 1.00 97.88 247 ARG A O 1
ATOM 2019 N N . SER A 1 248 ? -0.166 6.142 -13.780 1.00 97.81 248 SER A N 1
ATOM 2020 C CA . SER A 1 248 ? 0.483 7.030 -14.751 1.00 97.81 248 SER A CA 1
ATOM 2021 C C . SER A 1 248 ? 1.922 6.592 -15.064 1.00 97.81 248 SER A C 1
ATOM 2023 O O . SER A 1 248 ? 2.290 6.410 -16.228 1.00 97.81 248 SER A O 1
ATOM 2025 N N . ARG A 1 249 ? 2.727 6.330 -14.029 1.00 98.19 249 ARG A N 1
ATOM 2026 C CA . ARG A 1 249 ? 4.145 5.961 -14.169 1.00 98.19 249 ARG A CA 1
ATOM 2027 C C . ARG A 1 249 ? 4.359 4.558 -14.729 1.00 98.19 249 ARG A C 1
ATOM 2029 O O . ARG A 1 249 ? 5.258 4.372 -15.543 1.00 98.19 249 ARG A O 1
ATOM 2036 N N . LYS A 1 250 ? 3.523 3.584 -14.358 1.00 98.38 250 LYS A N 1
ATOM 2037 C CA . LYS A 1 250 ? 3.524 2.225 -14.929 1.00 98.38 250 LYS A CA 1
ATOM 2038 C C . LYS A 1 250 ? 3.259 2.289 -16.437 1.00 98.38 250 LYS A C 1
ATOM 2040 O O . LYS A 1 250 ? 3.990 1.684 -17.218 1.00 98.38 250 LYS A O 1
ATOM 2045 N N . GLN A 1 251 ? 2.291 3.106 -16.860 1.00 98.25 251 GLN A N 1
ATOM 2046 C CA . GLN A 1 251 ? 2.001 3.348 -18.277 1.00 98.25 251 GLN A CA 1
ATOM 2047 C C . GLN A 1 251 ? 3.140 4.074 -19.005 1.00 98.25 251 GLN A C 1
ATOM 2049 O O . GLN A 1 251 ? 3.459 3.733 -20.147 1.00 98.25 251 GLN A O 1
ATOM 2054 N N . GLU A 1 252 ? 3.764 5.070 -18.375 1.00 98.19 252 GLU A N 1
ATOM 2055 C CA . GLU A 1 252 ? 4.920 5.759 -18.954 1.00 98.19 252 GLU A CA 1
ATOM 2056 C C . GLU A 1 252 ? 6.107 4.804 -19.135 1.00 98.19 252 GLU A C 1
ATOM 2058 O O . GLU A 1 252 ? 6.678 4.741 -20.226 1.00 98.19 252 GLU A O 1
ATOM 2063 N N . LEU A 1 253 ? 6.427 4.011 -18.107 1.00 98.44 253 LEU A N 1
ATOM 2064 C CA . LEU A 1 253 ? 7.485 3.004 -18.144 1.00 98.44 253 LEU A CA 1
ATOM 2065 C C . LEU A 1 253 ? 7.223 1.964 -19.241 1.00 98.44 253 LEU A C 1
ATOM 2067 O O . LEU A 1 253 ? 8.115 1.676 -20.039 1.00 98.44 253 LEU A O 1
ATOM 2071 N N . TYR A 1 254 ? 5.988 1.463 -19.341 1.00 98.44 254 TYR A N 1
ATOM 2072 C CA . TYR A 1 254 ? 5.579 0.532 -20.391 1.00 98.44 254 TYR A CA 1
ATOM 2073 C C . TYR A 1 254 ? 5.813 1.106 -21.791 1.00 98.44 254 TYR A C 1
ATOM 2075 O O . TYR A 1 254 ? 6.466 0.465 -22.616 1.00 98.44 254 TYR A O 1
ATOM 2083 N N . LYS A 1 255 ? 5.350 2.335 -22.056 1.00 97.81 255 LYS A N 1
ATOM 2084 C CA . LYS A 1 255 ? 5.534 3.004 -23.356 1.00 97.81 255 LYS A CA 1
ATOM 2085 C C . LYS A 1 255 ? 7.006 3.252 -23.673 1.00 97.81 255 LYS A C 1
ATOM 2087 O O . LYS A 1 255 ? 7.426 3.045 -24.809 1.00 97.81 255 LYS A O 1
ATOM 2092 N N . LEU A 1 256 ? 7.784 3.683 -22.681 1.00 97.25 256 LEU A N 1
ATOM 2093 C CA . LEU A 1 256 ? 9.220 3.922 -22.803 1.00 97.25 256 LEU A CA 1
ATOM 2094 C C . LEU A 1 256 ? 9.963 2.643 -23.201 1.00 97.25 256 LEU A C 1
ATOM 2096 O O . LEU A 1 256 ? 10.753 2.659 -24.143 1.00 97.25 256 LEU A O 1
ATOM 2100 N N . ILE A 1 257 ? 9.664 1.537 -22.519 1.00 97.06 257 ILE A N 1
ATOM 2101 C CA . ILE A 1 257 ? 10.283 0.234 -22.764 1.00 97.06 257 ILE A CA 1
ATOM 2102 C C . ILE A 1 257 ? 9.826 -0.365 -24.089 1.00 97.06 257 ILE A C 1
ATOM 2104 O O . ILE A 1 257 ? 10.648 -0.930 -24.790 1.00 97.06 257 ILE A O 1
ATOM 2108 N N . HIS A 1 258 ? 8.565 -0.217 -24.496 1.00 95.06 258 HIS A N 1
ATOM 2109 C CA . HIS A 1 258 ? 8.086 -0.783 -25.765 1.00 95.06 258 HIS A CA 1
ATOM 2110 C C . HIS A 1 258 ? 8.489 0.042 -26.993 1.00 95.06 258 HIS A C 1
ATOM 2112 O O . HIS A 1 258 ? 8.493 -0.477 -28.106 1.00 95.06 258 HIS A O 1
ATOM 2118 N N . ASN A 1 259 ? 8.876 1.304 -26.799 1.00 94.94 259 ASN A N 1
ATOM 2119 C CA . ASN A 1 259 ? 9.325 2.200 -27.864 1.00 94.94 259 ASN A CA 1
ATOM 2120 C C . ASN A 1 259 ? 10.839 2.483 -27.817 1.00 94.94 259 ASN A C 1
ATOM 2122 O O . ASN A 1 259 ? 11.303 3.454 -28.413 1.00 94.94 259 ASN A O 1
ATOM 2126 N N . TRP A 1 260 ? 11.614 1.656 -27.107 1.00 94.06 260 TRP A N 1
ATOM 2127 C CA . TRP A 1 260 ? 13.030 1.908 -26.814 1.00 94.06 260 TRP A CA 1
ATOM 2128 C C . TRP A 1 260 ? 13.890 2.163 -28.061 1.00 94.06 260 TRP A C 1
ATOM 2130 O O . TRP A 1 260 ? 14.775 3.011 -28.029 1.00 94.06 260 TRP A O 1
ATOM 2140 N N . GLN A 1 261 ? 13.589 1.495 -29.181 1.00 92.69 261 GLN A N 1
ATOM 2141 C CA . GLN A 1 261 ? 14.334 1.612 -30.445 1.00 92.69 261 GLN A CA 1
ATOM 2142 C C . GLN A 1 261 ? 14.257 3.008 -31.079 1.00 92.69 261 GLN A C 1
ATOM 2144 O O . GLN A 1 261 ? 15.118 3.371 -31.875 1.00 92.69 261 GLN A O 1
ATOM 2149 N N . ASN A 1 262 ? 13.232 3.792 -30.735 1.00 94.50 262 ASN A N 1
ATOM 2150 C CA . ASN A 1 262 ? 13.005 5.133 -31.273 1.00 94.50 262 ASN A CA 1
ATOM 2151 C C . ASN A 1 262 ? 13.482 6.239 -30.317 1.00 94.50 262 ASN A C 1
ATOM 2153 O O . ASN A 1 262 ? 13.134 7.408 -30.496 1.00 94.50 262 ASN A O 1
ATOM 2157 N N . ILE A 1 263 ? 14.227 5.882 -29.270 1.00 95.06 263 ILE A N 1
ATOM 2158 C CA . ILE A 1 263 ? 14.643 6.785 -28.198 1.00 95.06 263 ILE A CA 1
ATOM 2159 C C . ILE A 1 263 ? 16.165 6.733 -28.097 1.00 95.06 263 ILE A C 1
ATOM 2161 O O . ILE A 1 263 ? 16.771 5.671 -28.174 1.00 95.06 263 ILE A O 1
ATOM 2165 N N . GLU A 1 264 ? 16.796 7.891 -27.932 1.00 97.12 264 GLU A N 1
ATOM 2166 C CA . GLU A 1 264 ? 18.238 7.968 -27.691 1.00 97.12 264 GLU A CA 1
ATOM 2167 C C . GLU A 1 264 ? 18.588 7.288 -26.351 1.00 97.12 264 GLU A C 1
ATOM 2169 O O . GLU A 1 264 ? 17.849 7.420 -25.371 1.00 97.12 264 GLU A O 1
ATOM 2174 N N . PHE A 1 265 ? 19.686 6.525 -26.323 1.00 96.00 265 PHE A N 1
ATOM 2175 C CA . PHE A 1 265 ? 20.029 5.626 -25.220 1.00 96.00 265 PHE A CA 1
ATOM 2176 C C . PHE A 1 265 ? 20.149 6.338 -23.870 1.00 96.00 265 PHE A C 1
ATOM 2178 O O . PHE A 1 265 ? 19.580 5.861 -22.889 1.00 96.00 265 PHE A O 1
ATOM 2185 N N . GLU A 1 266 ? 20.839 7.476 -23.792 1.00 96.44 266 GLU A N 1
ATOM 2186 C CA . GLU A 1 266 ? 21.000 8.203 -22.529 1.00 96.44 266 GLU A CA 1
ATOM 2187 C C . GLU A 1 266 ? 19.659 8.745 -22.020 1.00 96.44 266 GLU A C 1
ATOM 2189 O O . GLU A 1 266 ? 19.361 8.673 -20.824 1.00 96.44 266 GLU A O 1
ATOM 2194 N N . ASN A 1 267 ? 18.789 9.215 -22.918 1.00 97.06 267 ASN A N 1
ATOM 2195 C CA . ASN A 1 267 ? 17.435 9.621 -22.549 1.00 97.06 267 ASN A CA 1
ATOM 2196 C C . ASN A 1 267 ? 16.577 8.434 -22.076 1.00 97.06 267 ASN A C 1
ATOM 2198 O O . ASN A 1 267 ? 15.867 8.557 -21.075 1.00 97.06 267 ASN A O 1
ATOM 2202 N N . PHE A 1 268 ? 16.659 7.286 -22.758 1.00 97.75 268 PHE A N 1
ATOM 2203 C CA . PHE A 1 268 ? 16.005 6.044 -22.340 1.00 97.75 268 PHE A CA 1
ATOM 2204 C C . PHE A 1 268 ? 16.473 5.632 -20.942 1.00 97.75 268 PHE A C 1
ATOM 2206 O O . PHE A 1 268 ? 15.661 5.520 -20.025 1.00 97.75 268 PHE A O 1
ATOM 2213 N N . LYS A 1 269 ? 17.790 5.500 -20.761 1.00 97.38 269 LYS A N 1
ATOM 2214 C CA . LYS A 1 269 ? 18.438 5.121 -19.505 1.00 97.38 269 LYS A CA 1
ATOM 2215 C C . LYS A 1 269 ? 18.018 6.032 -18.360 1.00 97.38 269 LYS A C 1
ATOM 2217 O O . LYS A 1 269 ? 17.554 5.543 -17.333 1.00 97.38 269 LYS A O 1
ATOM 2222 N N . ARG A 1 270 ? 18.126 7.352 -18.539 1.00 98.12 270 ARG A N 1
ATOM 2223 C CA . ARG A 1 270 ? 17.748 8.340 -17.520 1.00 98.12 270 ARG A CA 1
ATOM 2224 C C . ARG A 1 270 ? 16.289 8.184 -17.094 1.00 98.12 270 ARG A C 1
ATOM 2226 O O . ARG A 1 270 ? 16.018 8.132 -15.900 1.00 98.12 270 ARG A O 1
ATOM 2233 N N . LYS A 1 271 ? 15.363 8.086 -18.053 1.00 98.25 271 LYS A N 1
ATOM 2234 C CA . LYS A 1 271 ? 13.929 7.960 -17.759 1.00 98.25 271 LYS A CA 1
ATOM 2235 C C . LYS A 1 271 ? 13.573 6.621 -17.110 1.00 98.25 271 LYS A C 1
ATOM 2237 O O . LYS A 1 271 ? 12.775 6.604 -16.180 1.00 98.25 271 LYS A O 1
ATOM 2242 N N . VAL A 1 272 ? 14.171 5.513 -17.557 1.00 98.25 272 VAL A N 1
ATOM 2243 C CA . VAL A 1 272 ? 13.951 4.192 -16.943 1.00 98.25 272 VAL A CA 1
ATOM 2244 C C . VAL A 1 272 ? 14.454 4.184 -15.498 1.00 98.25 272 VAL A C 1
ATOM 2246 O O . VAL A 1 272 ? 13.742 3.709 -14.619 1.00 98.25 272 VAL A O 1
ATOM 2249 N N . LEU A 1 273 ? 15.635 4.753 -15.230 1.00 98.44 273 LEU A N 1
ATOM 2250 C CA . LEU A 1 273 ? 16.172 4.881 -13.869 1.00 98.44 273 LEU A CA 1
ATOM 2251 C C . LEU A 1 273 ? 15.284 5.754 -12.973 1.00 98.44 273 LEU A C 1
ATOM 2253 O O . LEU A 1 273 ? 15.029 5.389 -11.829 1.00 98.44 273 LEU A O 1
ATOM 2257 N N . GLU A 1 274 ? 14.799 6.880 -13.494 1.00 98.38 274 GLU A N 1
ATOM 2258 C CA . GLU A 1 274 ? 13.922 7.810 -12.776 1.00 98.38 274 GLU A CA 1
ATOM 2259 C C . GLU A 1 274 ? 12.571 7.169 -12.423 1.00 98.38 274 GLU A C 1
ATOM 2261 O O . GLU A 1 274 ? 12.191 7.102 -11.253 1.00 98.38 274 GLU A O 1
ATOM 2266 N N . ILE A 1 275 ? 11.852 6.664 -13.427 1.00 98.50 275 ILE A N 1
ATOM 2267 C CA . ILE A 1 275 ? 10.502 6.116 -13.253 1.00 98.50 275 ILE A CA 1
ATOM 2268 C C . ILE A 1 275 ? 10.561 4.776 -12.518 1.00 98.50 275 ILE A C 1
ATOM 2270 O O . ILE A 1 275 ? 9.798 4.551 -11.580 1.00 98.50 275 ILE A O 1
ATOM 2274 N N . GLY A 1 276 ? 11.480 3.895 -12.917 1.00 98.38 276 GLY A N 1
ATOM 2275 C CA . GLY A 1 276 ? 11.647 2.588 -12.296 1.00 98.38 276 GLY A CA 1
ATOM 2276 C C . GLY A 1 276 ? 12.102 2.700 -10.843 1.00 98.38 276 GLY A C 1
ATOM 2277 O O . GLY A 1 276 ? 11.570 1.999 -9.990 1.00 98.38 276 GLY A O 1
ATOM 2278 N N . GLY A 1 277 ? 13.036 3.608 -10.539 1.00 97.06 277 GLY A N 1
ATOM 2279 C CA . GLY A 1 277 ? 13.503 3.832 -9.170 1.00 97.06 277 GLY A CA 1
ATOM 2280 C C . GLY A 1 277 ? 12.391 4.336 -8.250 1.00 97.06 277 GLY A C 1
ATOM 2281 O O . GLY A 1 277 ? 12.283 3.873 -7.114 1.00 97.06 277 GLY A O 1
ATOM 2282 N N . TYR A 1 278 ? 11.531 5.225 -8.759 1.00 97.50 278 TYR A N 1
ATOM 2283 C CA . TYR A 1 278 ? 10.325 5.651 -8.050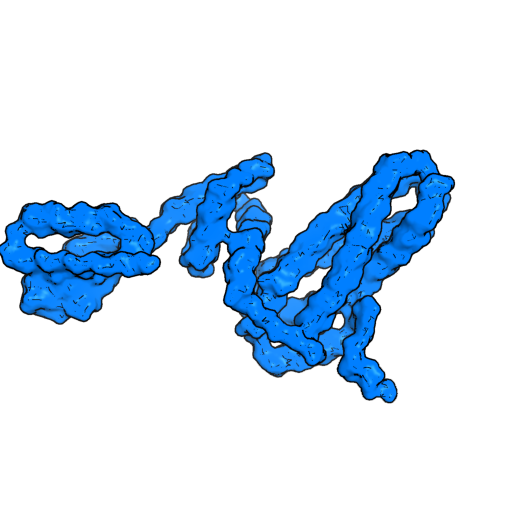 1.00 97.50 278 TYR A CA 1
ATOM 2284 C C . TYR A 1 278 ? 9.377 4.473 -7.797 1.00 97.50 278 TYR A C 1
ATOM 2286 O O . TYR A 1 278 ? 8.994 4.252 -6.654 1.00 97.50 278 TYR A O 1
ATOM 2294 N N . LEU A 1 279 ? 9.030 3.694 -8.831 1.00 97.69 279 LEU A N 1
ATOM 2295 C CA . LEU A 1 279 ? 8.082 2.581 -8.696 1.00 97.69 279 LEU A CA 1
ATOM 2296 C C . LEU A 1 279 ? 8.579 1.520 -7.710 1.00 97.69 279 LEU A C 1
ATOM 2298 O O . LEU A 1 279 ? 7.805 1.077 -6.873 1.00 97.69 279 LEU A O 1
ATOM 2302 N N . VAL A 1 280 ? 9.865 1.159 -7.761 1.00 94.75 280 VAL A N 1
ATOM 2303 C CA . VAL A 1 280 ? 10.468 0.226 -6.795 1.00 94.75 280 VAL A CA 1
ATOM 2304 C C . VAL A 1 280 ? 10.288 0.734 -5.368 1.00 94.75 280 VAL A C 1
ATOM 2306 O O . VAL A 1 280 ? 9.806 -0.003 -4.522 1.00 94.75 280 VAL A O 1
ATOM 2309 N N . LYS A 1 281 ? 10.649 1.991 -5.092 1.00 87.50 281 LYS A N 1
ATOM 2310 C CA . LYS A 1 281 ? 10.605 2.526 -3.728 1.00 87.50 281 LYS A CA 1
ATOM 2311 C C . LYS A 1 281 ? 9.177 2.733 -3.227 1.00 87.50 281 LYS A C 1
ATOM 2313 O O . LYS A 1 281 ? 8.849 2.329 -2.116 1.00 87.50 281 LYS A O 1
ATOM 2318 N N . GLU A 1 282 ? 8.353 3.417 -4.009 1.00 90.69 282 GLU A N 1
ATOM 2319 C CA . GLU A 1 282 ? 7.046 3.871 -3.542 1.00 90.69 282 GLU A CA 1
ATOM 2320 C C . GLU A 1 282 ? 6.015 2.740 -3.546 1.00 90.69 282 GLU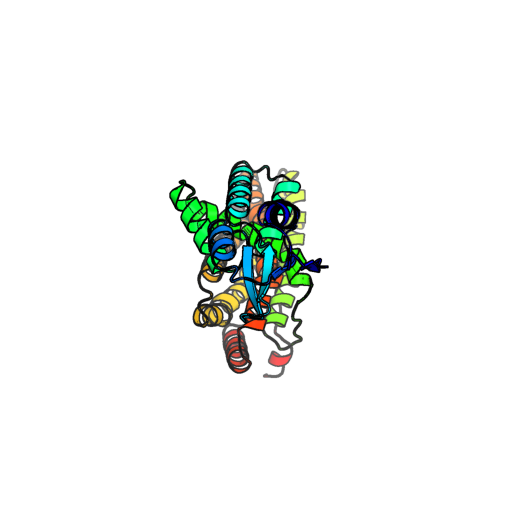 A C 1
ATOM 2322 O O . GLU A 1 282 ? 5.244 2.655 -2.597 1.00 90.69 282 GLU A O 1
ATOM 2327 N N . LEU A 1 283 ? 6.051 1.816 -4.514 1.00 91.69 283 LEU A N 1
ATOM 2328 C CA . LEU A 1 283 ? 5.120 0.684 -4.532 1.00 91.69 283 LEU A CA 1
ATOM 2329 C C . LEU A 1 283 ? 5.465 -0.360 -3.452 1.00 91.69 283 LEU A C 1
ATOM 2331 O O . LEU A 1 283 ? 4.557 -0.874 -2.810 1.00 91.69 283 LEU A O 1
ATOM 2335 N N . GLU A 1 284 ? 6.755 -0.614 -3.165 1.00 83.62 284 GLU A N 1
ATOM 2336 C CA . GLU A 1 284 ? 7.168 -1.440 -2.008 1.00 83.62 284 GLU A CA 1
ATOM 2337 C C . GLU A 1 284 ? 6.650 -0.847 -0.685 1.00 83.62 284 GLU A C 1
ATOM 2339 O O . GLU A 1 284 ? 6.124 -1.564 0.169 1.00 83.62 284 GLU A O 1
ATOM 2344 N N . ASN A 1 285 ? 6.781 0.474 -0.513 1.00 78.38 285 ASN A N 1
ATOM 2345 C CA . ASN A 1 285 ? 6.273 1.164 0.670 1.00 78.38 285 ASN A CA 1
ATOM 2346 C C . ASN A 1 285 ? 4.746 1.121 0.743 1.00 78.38 285 ASN A C 1
ATOM 2348 O O . ASN A 1 285 ? 4.204 0.957 1.831 1.00 78.38 285 ASN A O 1
ATOM 2352 N N . HIS A 1 286 ? 4.061 1.282 -0.384 1.00 87.31 286 HIS A N 1
ATOM 2353 C CA . HIS A 1 286 ? 2.606 1.279 -0.455 1.00 87.31 286 HIS A CA 1
ATOM 2354 C C . HIS A 1 286 ? 2.019 -0.088 -0.078 1.00 87.31 286 HIS A C 1
ATOM 2356 O O . HIS A 1 286 ? 1.251 -0.165 0.879 1.00 87.31 286 HIS A O 1
ATOM 2362 N N . ILE A 1 287 ? 2.530 -1.166 -0.683 1.00 87.69 287 ILE A N 1
ATOM 2363 C CA . ILE A 1 287 ? 2.180 -2.558 -0.347 1.00 87.69 287 ILE A CA 1
ATOM 2364 C C . ILE A 1 287 ? 2.393 -2.841 1.140 1.00 87.69 287 ILE A C 1
ATOM 2366 O O . ILE A 1 287 ? 1.575 -3.473 1.809 1.00 87.69 287 ILE A O 1
ATOM 2370 N N . PHE A 1 288 ? 3.485 -2.323 1.708 1.00 79.75 288 PHE A N 1
ATOM 2371 C CA . PHE A 1 288 ? 3.722 -2.453 3.138 1.00 79.75 288 PHE A CA 1
ATOM 2372 C C . PHE A 1 288 ? 2.609 -1.793 3.978 1.00 79.75 288 PHE A C 1
ATOM 2374 O O . PHE A 1 288 ? 2.197 -2.363 4.994 1.00 79.75 288 PHE A O 1
ATOM 2381 N N . LYS A 1 289 ? 2.122 -0.609 3.583 1.00 77.62 289 LYS A N 1
ATOM 2382 C CA . LYS A 1 289 ? 1.023 0.095 4.269 1.00 77.62 289 LYS A CA 1
ATOM 2383 C C . LYS A 1 289 ? -0.291 -0.680 4.139 1.00 77.62 289 LYS A C 1
ATOM 2385 O O . LYS A 1 289 ? -1.030 -0.781 5.119 1.00 77.62 289 LYS A O 1
ATOM 2390 N N . GLU A 1 290 ? -0.561 -1.264 2.980 1.00 86.81 290 GLU A N 1
ATOM 2391 C CA . GLU A 1 290 ? -1.752 -2.081 2.742 1.00 86.81 290 GLU A CA 1
ATOM 2392 C C . GLU A 1 290 ? -1.762 -3.326 3.632 1.00 86.81 290 GLU A C 1
ATOM 2394 O O . GLU A 1 290 ? -2.629 -3.457 4.502 1.00 86.81 290 GLU A O 1
ATOM 2399 N N . ASP A 1 291 ? -0.732 -4.168 3.511 1.00 82.12 291 ASP A N 1
ATOM 2400 C CA . ASP A 1 291 ? -0.623 -5.457 4.203 1.00 82.12 291 ASP A CA 1
ATOM 2401 C C . ASP A 1 291 ? -0.707 -5.335 5.723 1.00 82.12 291 ASP A C 1
ATOM 2403 O O . ASP A 1 291 ? -1.312 -6.165 6.415 1.00 82.12 291 ASP A O 1
ATOM 2407 N N . ASN A 1 292 ? -0.027 -4.323 6.260 1.00 71.19 292 ASN A N 1
ATOM 2408 C CA . ASN A 1 292 ? 0.212 -4.231 7.693 1.00 71.19 292 ASN A CA 1
ATOM 2409 C C . ASN A 1 292 ? -0.782 -3.316 8.391 1.00 71.19 292 ASN A C 1
ATOM 2411 O O . ASN A 1 292 ? -0.929 -3.439 9.604 1.00 71.19 292 ASN A O 1
ATOM 2415 N N . ILE A 1 293 ? -1.449 -2.412 7.667 1.00 70.50 293 ILE A N 1
ATOM 2416 C CA . ILE A 1 293 ? -2.250 -1.346 8.278 1.00 70.50 293 ILE A CA 1
ATOM 2417 C C . ILE A 1 293 ? -3.648 -1.344 7.691 1.00 70.50 293 ILE A C 1
ATOM 2419 O O . ILE A 1 293 ? -4.605 -1.618 8.414 1.00 70.50 293 ILE A O 1
ATOM 2423 N N . LEU A 1 294 ? -3.783 -1.096 6.391 1.00 79.00 294 LEU A N 1
ATOM 2424 C CA . LEU A 1 294 ? -5.101 -0.924 5.790 1.00 79.00 294 LEU A CA 1
ATOM 2425 C C . LEU A 1 294 ? -5.933 -2.209 5.826 1.00 79.00 294 LEU A C 1
ATOM 2427 O O . LEU A 1 294 ? -7.091 -2.188 6.240 1.00 79.00 294 LEU A O 1
ATOM 2431 N N . TYR A 1 295 ? -5.331 -3.343 5.472 1.00 89.69 295 TYR A N 1
ATOM 2432 C CA . TYR A 1 295 ? -6.009 -4.637 5.500 1.00 89.69 295 TYR A CA 1
ATOM 2433 C C . TYR A 1 295 ? -6.330 -5.077 6.927 1.00 89.69 295 TYR A C 1
ATOM 2435 O O . TYR A 1 295 ? -7.390 -5.645 7.175 1.00 89.69 295 TYR A O 1
ATOM 2443 N N . GLN A 1 296 ? -5.467 -4.756 7.892 1.00 79.56 296 GLN A N 1
ATOM 2444 C CA . GLN A 1 296 ? -5.725 -5.050 9.302 1.00 79.56 296 GLN A CA 1
ATOM 2445 C C . GLN A 1 296 ? -6.875 -4.207 9.860 1.00 79.56 296 GLN A C 1
ATOM 2447 O O . GLN A 1 296 ? -7.663 -4.707 10.662 1.00 79.56 296 GLN A O 1
ATOM 2452 N N . ILE A 1 297 ? -7.004 -2.950 9.427 1.00 75.06 297 ILE A N 1
ATOM 2453 C CA . ILE A 1 297 ? -8.168 -2.113 9.738 1.00 75.06 297 ILE A CA 1
ATOM 2454 C C . ILE A 1 297 ? -9.425 -2.727 9.117 1.00 75.06 297 ILE A C 1
ATOM 2456 O O . ILE A 1 297 ? -10.418 -2.915 9.816 1.00 75.06 297 ILE A O 1
ATOM 2460 N N . ALA A 1 298 ? -9.374 -3.109 7.839 1.00 82.69 298 ALA A N 1
ATOM 2461 C CA . ALA A 1 298 ? -10.513 -3.713 7.157 1.00 82.69 298 ALA A CA 1
ATOM 2462 C C . ALA A 1 298 ? -11.015 -4.983 7.850 1.00 82.69 298 ALA A C 1
ATOM 2464 O O . ALA A 1 298 ? -12.215 -5.122 8.072 1.00 82.69 298 ALA A O 1
ATOM 2465 N N . LEU A 1 299 ? -10.105 -5.874 8.253 1.00 83.62 299 LEU A N 1
ATOM 2466 C CA . LEU A 1 299 ? -10.432 -7.123 8.952 1.00 83.62 299 LEU A CA 1
ATOM 2467 C C . LEU A 1 299 ? -11.083 -6.914 10.327 1.00 83.62 299 LEU A C 1
ATOM 2469 O O . LEU A 1 299 ? -11.722 -7.829 10.838 1.00 83.62 299 LEU A O 1
ATOM 2473 N N . GLN A 1 300 ? -10.916 -5.739 10.937 1.00 76.38 300 GLN A N 1
ATOM 2474 C CA . GLN A 1 300 ? -11.525 -5.396 12.225 1.00 76.38 300 GLN A CA 1
ATOM 2475 C C . GLN A 1 300 ? -12.863 -4.663 12.091 1.00 76.38 300 GLN A C 1
ATOM 2477 O O . GLN A 1 300 ? -13.637 -4.647 13.047 1.00 76.38 300 GLN A O 1
ATOM 2482 N N . VAL A 1 301 ? -13.106 -4.016 10.950 1.00 77.12 301 VAL A N 1
ATOM 2483 C CA . VAL A 1 301 ? -14.236 -3.096 10.755 1.00 77.12 301 VAL A CA 1
ATOM 2484 C C . VAL A 1 301 ? -15.349 -3.725 9.924 1.00 77.12 301 VAL A C 1
ATOM 2486 O O . VAL A 1 301 ? -16.517 -3.537 10.252 1.00 77.12 301 VAL A O 1
ATOM 2489 N N . LEU A 1 302 ? -14.994 -4.466 8.872 1.00 82.75 302 LEU A N 1
ATOM 2490 C CA . LEU A 1 302 ? -15.962 -5.042 7.944 1.00 82.75 302 LEU A CA 1
ATOM 2491 C C . LEU A 1 302 ? -16.577 -6.324 8.500 1.00 82.75 302 LEU A C 1
ATOM 2493 O O . LEU A 1 302 ? -15.865 -7.204 8.996 1.00 82.75 302 LEU A O 1
ATOM 2497 N N . ASP A 1 303 ? -17.897 -6.443 8.367 1.00 88.44 303 ASP A N 1
ATOM 2498 C CA . ASP A 1 303 ? -18.622 -7.659 8.724 1.00 88.44 303 ASP A CA 1
ATOM 2499 C C . ASP A 1 303 ? -18.615 -8.718 7.601 1.00 88.44 303 ASP A C 1
ATOM 2501 O O . ASP A 1 303 ? -18.143 -8.494 6.484 1.00 88.44 303 ASP A O 1
ATOM 2505 N N . GLU A 1 304 ? -19.126 -9.916 7.902 1.00 94.81 304 GLU A N 1
ATOM 2506 C CA . GLU A 1 304 ? -19.140 -11.050 6.966 1.00 94.81 304 GLU A CA 1
ATOM 2507 C C . GLU A 1 304 ? -19.908 -10.744 5.670 1.00 94.81 304 GLU A C 1
ATOM 2509 O O . GLU A 1 304 ? -19.464 -11.123 4.585 1.00 94.81 304 GLU A O 1
ATOM 2514 N N . LYS A 1 305 ? -21.017 -10.001 5.752 1.00 97.06 305 LYS A N 1
ATOM 2515 C CA . LYS A 1 305 ? -21.823 -9.651 4.580 1.00 97.06 305 LYS A CA 1
ATOM 2516 C C . LYS A 1 305 ? -21.088 -8.643 3.702 1.00 97.06 305 LYS A C 1
ATOM 2518 O O . LYS A 1 305 ? -21.115 -8.749 2.478 1.00 97.06 305 LYS A O 1
ATOM 2523 N N . GLU A 1 306 ? -20.418 -7.670 4.305 1.00 97.75 306 GLU A N 1
ATOM 2524 C CA . GLU A 1 306 ? -19.586 -6.731 3.557 1.00 97.75 306 GLU A CA 1
ATOM 2525 C C . GLU A 1 306 ? -18.438 -7.447 2.845 1.00 97.75 306 GLU A C 1
ATOM 2527 O O . GLU A 1 306 ? -18.176 -7.150 1.679 1.00 97.75 306 GLU A O 1
ATOM 2532 N N . TRP A 1 307 ? -17.811 -8.438 3.485 1.00 97.88 307 TRP A N 1
ATOM 2533 C CA . TRP A 1 307 ? -16.782 -9.263 2.848 1.00 97.88 307 TRP A CA 1
ATOM 2534 C C . TRP A 1 307 ? -17.308 -10.102 1.680 1.00 97.88 307 TRP A C 1
ATOM 2536 O O . TRP A 1 307 ? -16.619 -10.213 0.661 1.00 97.88 307 TRP A O 1
ATOM 2546 N N . GLU A 1 308 ? -18.517 -10.661 1.779 1.00 96.50 308 GLU A N 1
ATOM 2547 C CA . GLU A 1 308 ? -19.172 -11.345 0.655 1.00 96.50 308 GLU A CA 1
ATOM 2548 C C . GLU A 1 308 ? -19.361 -10.407 -0.541 1.00 96.50 308 GLU A C 1
ATOM 2550 O O . GLU A 1 308 ? -19.117 -10.784 -1.693 1.00 96.50 308 GLU A O 1
ATOM 2555 N N . GLU A 1 309 ? -19.779 -9.170 -0.281 1.00 97.69 309 GLU A N 1
ATOM 2556 C CA . GLU A 1 309 ? -19.976 -8.193 -1.339 1.00 97.69 309 GLU A CA 1
ATOM 2557 C C . GLU A 1 309 ? -18.639 -7.699 -1.922 1.00 97.69 309 GLU A C 1
ATOM 2559 O O . GLU A 1 309 ? -18.519 -7.638 -3.145 1.00 97.69 309 GLU A O 1
ATOM 2564 N N . VAL A 1 310 ? -17.604 -7.472 -1.098 1.00 98.00 310 VAL A N 1
ATOM 2565 C CA . VAL A 1 310 ? -16.232 -7.196 -1.575 1.00 98.00 310 VAL A CA 1
ATOM 2566 C C . VAL A 1 310 ? -15.754 -8.320 -2.489 1.00 98.00 310 VAL A C 1
ATOM 2568 O O . VAL A 1 310 ? -15.264 -8.063 -3.584 1.00 98.00 310 VAL A O 1
ATOM 2571 N N . LYS A 1 311 ? -15.934 -9.583 -2.085 1.00 96.38 311 LYS A N 1
ATOM 2572 C CA . LYS A 1 311 ? -15.550 -10.742 -2.900 1.00 96.38 311 LYS A CA 1
ATOM 2573 C C . LYS A 1 311 ? -16.289 -10.765 -4.238 1.00 96.38 311 LYS A C 1
ATOM 2575 O O . LYS A 1 311 ? -15.675 -11.027 -5.271 1.00 96.38 311 LYS A O 1
ATOM 2580 N N . LYS A 1 312 ? -17.589 -10.474 -4.236 1.00 96.00 312 LYS A N 1
ATOM 2581 C CA . LYS A 1 312 ? -18.406 -10.404 -5.453 1.00 96.00 312 LYS A CA 1
ATOM 2582 C C . LYS A 1 312 ? -17.948 -9.288 -6.395 1.00 96.00 312 LYS A C 1
ATOM 2584 O O . LYS A 1 312 ? -17.887 -9.511 -7.605 1.00 96.00 312 LYS A O 1
ATOM 2589 N N . ASP A 1 313 ? -17.640 -8.112 -5.858 1.00 97.12 313 ASP A N 1
ATOM 2590 C CA . ASP A 1 313 ? -17.155 -6.977 -6.643 1.00 97.12 313 ASP A CA 1
ATOM 2591 C C . ASP A 1 313 ? -15.756 -7.281 -7.216 1.00 97.12 313 ASP A C 1
ATOM 2593 O O . ASP A 1 313 ? -15.523 -7.077 -8.409 1.00 97.12 313 ASP A O 1
ATOM 2597 N N . CYS A 1 314 ? -14.878 -7.922 -6.432 1.00 96.25 314 CYS A N 1
ATOM 2598 C CA . CYS A 1 314 ? -13.589 -8.435 -6.906 1.00 96.25 314 CYS A CA 1
ATOM 2599 C C . CYS A 1 314 ? -13.727 -9.447 -8.053 1.00 96.25 314 CYS A C 1
ATOM 2601 O O . CYS A 1 314 ? -13.064 -9.306 -9.079 1.00 96.25 314 CYS A O 1
ATOM 2603 N N . ASP A 1 315 ? -14.608 -10.444 -7.910 1.00 94.38 315 ASP A N 1
ATOM 2604 C CA . ASP A 1 315 ? -14.872 -11.451 -8.949 1.00 94.38 315 ASP A CA 1
ATOM 2605 C C . ASP A 1 315 ? -15.337 -10.809 -10.268 1.00 94.38 315 ASP A C 1
ATOM 2607 O O . ASP A 1 315 ? -15.016 -11.305 -11.347 1.00 94.38 315 ASP A O 1
ATOM 2611 N N . LYS A 1 316 ? -16.093 -9.708 -10.190 1.00 94.69 316 LYS A N 1
ATOM 2612 C CA . LYS A 1 316 ? -16.607 -8.985 -11.359 1.00 94.69 316 LYS A CA 1
ATOM 2613 C C . LYS A 1 316 ? -15.519 -8.192 -12.087 1.00 94.69 316 LYS A C 1
ATOM 2615 O O . LYS A 1 316 ? -15.568 -8.111 -13.313 1.00 94.69 316 LYS A O 1
ATOM 2620 N N . ILE A 1 317 ? -14.590 -7.586 -11.349 1.00 94.62 317 ILE A N 1
ATOM 2621 C CA . ILE A 1 317 ? -13.474 -6.813 -11.917 1.00 94.62 317 ILE A CA 1
ATOM 2622 C C . ILE A 1 317 ? -12.447 -7.756 -12.558 1.00 94.62 317 ILE A C 1
ATOM 2624 O O . ILE A 1 317 ? -11.932 -7.471 -13.638 1.00 94.62 317 ILE A O 1
ATOM 2628 N N . GLY A 1 318 ? -12.210 -8.912 -11.936 1.00 91.88 318 GLY A N 1
ATOM 2629 C CA . GLY A 1 318 ? -11.189 -9.865 -12.356 1.00 91.88 318 GLY A CA 1
ATOM 2630 C C . GLY A 1 318 ? -9.876 -9.682 -11.596 1.00 91.88 318 GLY A C 1
ATOM 2631 O O . GLY A 1 318 ? -9.724 -8.774 -10.785 1.00 91.88 318 GLY A O 1
ATOM 2632 N N . TYR A 1 319 ? -8.935 -10.591 -11.842 1.00 91.31 319 TYR A N 1
ATOM 2633 C CA . TYR A 1 319 ? -7.713 -10.746 -11.053 1.00 91.31 319 TYR A CA 1
ATOM 2634 C C . TYR A 1 319 ? -6.464 -10.514 -11.907 1.00 91.31 319 TYR A C 1
ATOM 2636 O O . TYR A 1 319 ? -6.471 -10.823 -13.102 1.00 91.31 319 TYR A O 1
ATOM 2644 N N . CYS A 1 320 ? -5.387 -10.023 -11.291 1.00 86.62 320 CYS A N 1
ATOM 2645 C CA . CYS A 1 320 ? -4.056 -9.988 -11.901 1.00 86.62 320 CYS A CA 1
ATOM 2646 C C . CYS A 1 320 ? -3.219 -11.166 -11.411 1.00 86.62 320 CYS A C 1
ATOM 2648 O O . CYS A 1 320 ? -3.499 -11.730 -10.357 1.00 86.62 320 CYS A O 1
ATOM 2650 N N . CYS A 1 321 ? -2.142 -11.484 -12.134 1.00 83.31 321 CYS A N 1
ATOM 2651 C CA . CYS A 1 321 ? -1.122 -12.472 -11.754 1.00 83.31 321 CYS A CA 1
ATOM 2652 C C . CYS A 1 321 ? -1.605 -13.936 -11.743 1.00 83.31 321 CYS A C 1
ATOM 2654 O O . CYS A 1 321 ? -0.902 -14.821 -12.227 1.00 83.31 321 CYS A O 1
ATOM 2656 N N . PHE A 1 322 ? -2.795 -14.214 -11.214 1.00 84.81 322 PHE A N 1
ATOM 2657 C CA . PHE A 1 322 ? -3.436 -15.520 -11.192 1.00 84.81 322 PHE A CA 1
ATOM 2658 C C . PHE A 1 322 ? -4.951 -15.383 -10.990 1.00 84.81 322 PHE A C 1
ATOM 2660 O O . PHE A 1 322 ? -5.468 -14.355 -10.578 1.00 84.81 322 PHE A O 1
ATOM 2667 N N . THR A 1 323 ? -5.683 -16.464 -11.246 1.00 83.75 323 THR A N 1
ATOM 2668 C CA . THR A 1 323 ? -7.098 -16.583 -10.870 1.00 83.75 323 THR A CA 1
ATOM 2669 C C . THR A 1 323 ? -7.214 -17.390 -9.571 1.00 83.75 323 THR A C 1
ATOM 2671 O O . THR A 1 323 ? -6.657 -18.499 -9.528 1.00 83.75 323 THR A O 1
ATOM 2674 N N . PRO A 1 324 ? -7.921 -16.899 -8.532 1.00 82.25 324 PRO A N 1
ATOM 2675 C CA . PRO A 1 324 ? -8.136 -17.640 -7.292 1.00 82.25 324 PRO A CA 1
ATOM 2676 C C . PRO A 1 324 ? -8.745 -19.023 -7.523 1.00 82.25 324 PRO A C 1
ATOM 2678 O O . PRO A 1 324 ? -9.529 -19.238 -8.453 1.00 82.25 324 PRO A O 1
ATOM 2681 N N . VAL A 1 325 ? -8.361 -19.989 -6.685 1.00 78.56 325 VAL A N 1
ATOM 2682 C CA . VAL A 1 325 ? -8.715 -21.407 -6.872 1.00 78.56 325 VAL A CA 1
ATOM 2683 C C . VAL A 1 325 ? -10.230 -21.618 -6.873 1.00 78.56 325 VAL A C 1
ATOM 2685 O O . VAL A 1 325 ? -10.732 -22.384 -7.691 1.00 78.56 325 VAL A O 1
ATOM 2688 N N . ASP A 1 326 ? -10.963 -20.889 -6.033 1.00 79.38 326 ASP A N 1
ATOM 2689 C CA . ASP A 1 326 ? -12.427 -20.926 -5.950 1.00 79.38 326 ASP A CA 1
ATOM 2690 C C . ASP A 1 326 ? -13.120 -20.487 -7.252 1.00 79.38 326 ASP A C 1
ATOM 2692 O O . ASP A 1 326 ? -14.216 -20.963 -7.556 1.00 79.38 326 ASP A O 1
ATOM 2696 N N . GLN A 1 327 ? -12.469 -19.647 -8.063 1.00 77.44 327 GLN A N 1
ATOM 2697 C CA . GLN A 1 327 ? -12.999 -19.191 -9.353 1.00 77.44 327 GLN A CA 1
ATOM 2698 C C . GLN A 1 327 ? -12.678 -20.148 -10.507 1.00 77.44 327 GLN A C 1
ATOM 2700 O O . GLN A 1 327 ? -13.421 -20.195 -11.486 1.00 77.44 327 GLN A O 1
ATOM 2705 N N . LYS A 1 328 ? -11.624 -20.969 -10.397 1.00 63.19 328 LYS A N 1
ATOM 2706 C CA . LYS A 1 328 ? -11.249 -21.944 -11.444 1.00 63.19 328 LYS A CA 1
ATOM 2707 C C . LYS A 1 328 ? -12.293 -23.052 -11.640 1.00 63.19 328 LYS A C 1
ATOM 2709 O O . LYS A 1 328 ? -12.336 -23.668 -12.698 1.00 63.19 328 LYS A O 1
ATOM 2714 N N . THR A 1 329 ? -13.146 -23.289 -10.645 1.00 51.59 329 THR A N 1
ATOM 2715 C CA . THR A 1 329 ? -14.211 -24.309 -10.649 1.00 51.59 329 THR A CA 1
ATOM 2716 C C . THR A 1 329 ? -15.553 -23.851 -11.235 1.00 51.59 329 THR A C 1
ATOM 2718 O O . THR A 1 329 ? -16.488 -24.645 -11.263 1.00 51.59 329 THR A O 1
ATOM 2721 N N . ARG A 1 330 ? -15.683 -22.595 -11.690 1.00 47.00 330 ARG A N 1
ATOM 2722 C CA . ARG A 1 330 ? -16.940 -22.031 -12.231 1.00 47.00 330 ARG A CA 1
ATOM 2723 C C . ARG A 1 330 ? -17.091 -22.143 -13.762 1.00 47.00 330 ARG A C 1
ATOM 2725 O O . ARG A 1 330 ? -17.962 -21.475 -14.315 1.00 47.00 330 ARG A O 1
ATOM 2732 N N . VAL A 1 331 ? -16.264 -22.953 -14.433 1.00 37.34 331 VAL A N 1
ATOM 2733 C CA . VAL A 1 331 ? -16.298 -23.150 -15.899 1.00 37.34 331 VAL A CA 1
ATOM 2734 C C . VAL A 1 331 ? -17.204 -24.306 -16.296 1.00 37.34 331 VAL A C 1
ATOM 2736 O O . VAL A 1 331 ? -17.025 -25.406 -15.726 1.00 37.34 331 VAL A O 1
#

pLDDT: mean 82.57, std 14.71, range [37.34, 98.5]

Secondary structure (DSSP, 8-state):
---EEEEE-TT--HHHHHHHHHHHHHTPPTT-EEEEEESS--HHHHHHHHTTSSEEEEEEE-STT-EEEEEEEPPPHHHHHHHHHHHHHHHHHT---HHHHHHHHHHHTT--HHHHHHHHHHHHHTT--HHHHHHHHHHHHHHHHHHHHGGGPPP--TTSHHHHHHHHHHHHHHHHHHHHHHHHHHTT--SGGGGTTHHHHHHHHHHHHHHTHHHHHHIIIIIIHHHHHTT--HHHHHHHHHHHHHHHHHHHHHHHHHTGGGS-HHHHHHHHHHHHHHHHHHHHHHHHHIIIIIHHHHHHH--HHHHHHHHHHHHHH--SSS--HHHHT--